Protein AF-A0A2A9MLN5-F1 (afdb_monomer_lite)

InterPro domains:
  IPR007226 SRS domain [PF04092] (49-165)
  IPR036755 SRS domain superfamily [G3DSA:2.60.40.1320] (45-169)
  IPR036755 SRS domain superfamily [SSF74877] (46-167)

Organism: Besnoitia besnoiti (NCBI:txid94643)

Foldseek 3Di:
DDDDDDDDDDDDDDDDDDDDDDDDDDDDDDDDDDDPDPPPPPDDDPAAEQEFDPPPDAGEREAEQDQVHFKDKHFYDPQLQDKPPDFQWWDQDAPDNDIDGVCVQAPPWGWDWDDDGRPIMIMIGHPAQAQAKGKTKMKRWHPPPPDDDDPDPPPTGMHMYIYIRHGHDPPPPPVPPDDPDDDPDDDDDDDDDDD

Radius of gyration: 32.19 Å; chains: 1; bounding box: 106×45×110 Å

Sequence (195 aa):
MTLANICVRAVGLLSVLSLALAVRGPHASSATAAVPADTTETGAPTENTCNADKSGEKSLLELFLEPDVASISFKCGAGLTELKPSGSQVYVEQERDKAEALANVCNGASLDVKGQDSDKTYTLTVMEKPANEKVLFYRCESPAQSDQNLKGTLEAKKCTVKITVRAEKKSDTSAAPWLALPPLGALIALPLACA

Structure (mmCIF, N/CA/C/O backbone):
data_AF-A0A2A9MLN5-F1
#
_entry.id   AF-A0A2A9MLN5-F1
#
loop_
_atom_site.group_PDB
_atom_site.id
_atom_site.type_symbol
_atom_site.label_atom_id
_atom_site.label_alt_id
_atom_site.label_comp_id
_atom_site.label_asym_id
_atom_site.label_entity_id
_atom_site.label_seq_id
_atom_site.pdbx_PDB_ins_code
_atom_site.Cartn_x
_atom_site.Cartn_y
_atom_site.Cartn_z
_atom_site.occupancy
_atom_site.B_iso_or_equiv
_atom_site.auth_seq_id
_atom_site.auth_comp_id
_atom_site.auth_asym_id
_atom_site.auth_atom_id
_atom_site.pdbx_PDB_model_num
ATOM 1 N N . MET A 1 1 ? -23.829 -24.997 50.107 1.00 39.47 1 MET A N 1
ATOM 2 C CA . MET A 1 1 ? -25.109 -24.330 50.409 1.00 39.47 1 MET A CA 1
ATOM 3 C C . MET A 1 1 ? -25.623 -23.714 49.118 1.00 39.47 1 MET A C 1
ATOM 5 O O . MET A 1 1 ? -24.874 -22.998 48.472 1.00 39.47 1 MET A O 1
ATOM 9 N N . THR A 1 2 ? -26.851 -24.103 48.773 1.00 44.31 2 THR A N 1
ATOM 10 C CA . THR A 1 2 ? -27.806 -23.507 47.817 1.00 44.31 2 THR A CA 1
ATOM 11 C C . THR A 1 2 ? -27.524 -23.547 46.305 1.00 44.31 2 THR A C 1
ATOM 13 O O . THR A 1 2 ? -26.730 -22.797 45.751 1.00 44.31 2 THR A O 1
ATOM 16 N N . LEU A 1 3 ? -28.284 -24.445 45.666 1.00 46.72 3 LEU A N 1
ATOM 17 C CA . LEU A 1 3 ? -28.645 -24.540 44.251 1.00 46.72 3 LEU A CA 1
ATOM 18 C C . LEU A 1 3 ? -29.599 -23.408 43.809 1.00 46.72 3 LEU A C 1
ATOM 20 O O . LEU A 1 3 ? -30.310 -22.851 44.641 1.00 46.72 3 LEU A O 1
ATOM 24 N N . ALA A 1 4 ? -29.715 -23.273 42.479 1.00 50.78 4 ALA A N 1
ATOM 25 C CA . ALA A 1 4 ? -30.903 -22.890 41.693 1.00 50.78 4 ALA A CA 1
ATOM 26 C C . ALA A 1 4 ? -31.028 -21.443 41.162 1.00 50.78 4 ALA A C 1
ATOM 28 O O . ALA A 1 4 ? -31.108 -20.480 41.913 1.00 50.78 4 ALA A O 1
ATOM 29 N N . ASN A 1 5 ? -31.139 -21.353 39.829 1.00 53.53 5 ASN A N 1
ATOM 30 C CA . ASN A 1 5 ? -32.040 -20.479 39.050 1.00 53.53 5 ASN A CA 1
ATOM 31 C C . ASN A 1 5 ? -31.954 -20.958 37.583 1.00 53.53 5 ASN A C 1
ATOM 33 O O . ASN A 1 5 ? -30.935 -20.761 36.935 1.00 53.53 5 ASN A O 1
ATOM 37 N N . ILE A 1 6 ? -32.789 -21.885 37.100 1.00 58.56 6 ILE A N 1
ATOM 38 C CA . ILE A 1 6 ? -34.215 -21.807 36.703 1.00 58.56 6 ILE A CA 1
ATOM 39 C C . ILE A 1 6 ? -34.492 -20.854 35.522 1.00 58.56 6 ILE A C 1
ATOM 41 O O . ILE A 1 6 ? -34.744 -19.667 35.670 1.00 58.56 6 ILE A O 1
ATOM 45 N N . CYS A 1 7 ? -34.450 -21.479 34.344 1.00 57.25 7 CYS A N 1
ATOM 46 C CA . CYS A 1 7 ? -35.356 -21.430 33.188 1.00 57.25 7 CYS A CA 1
ATOM 47 C C . CYS A 1 7 ? -36.595 -20.498 33.220 1.00 57.25 7 CYS A C 1
ATOM 49 O O . CYS A 1 7 ? -37.513 -20.719 34.006 1.00 57.25 7 CYS A O 1
ATOM 51 N N . VAL A 1 8 ? -36.701 -19.601 32.226 1.00 56.06 8 VAL A N 1
ATOM 52 C CA . VAL A 1 8 ? -37.952 -19.043 31.651 1.00 56.06 8 VAL A CA 1
ATOM 53 C C . VAL A 1 8 ? -37.667 -18.829 30.148 1.00 56.06 8 VAL A C 1
ATOM 55 O O . VAL A 1 8 ? -36.734 -18.110 29.815 1.00 56.06 8 VAL A O 1
ATOM 58 N N . ARG A 1 9 ? -38.164 -19.702 29.250 1.00 52.81 9 ARG A N 1
ATOM 59 C CA . ARG A 1 9 ? -39.361 -19.548 28.375 1.00 52.81 9 ARG A CA 1
ATOM 60 C C . ARG A 1 9 ? -39.334 -18.281 27.497 1.00 52.81 9 ARG A C 1
ATOM 62 O O . ARG A 1 9 ? -38.993 -17.225 27.988 1.00 52.81 9 ARG A O 1
ATOM 69 N N . ALA A 1 10 ? -39.802 -18.228 26.255 1.00 43.25 10 ALA A N 1
ATOM 70 C CA . ALA A 1 10 ? -40.351 -19.164 25.279 1.00 43.25 10 ALA A CA 1
ATOM 71 C C . ALA A 1 10 ? -40.815 -18.299 24.077 1.00 43.25 10 ALA A C 1
ATOM 73 O O . ALA A 1 10 ? -41.157 -17.139 24.276 1.00 43.25 10 ALA A O 1
ATOM 74 N N . VAL A 1 11 ? -40.948 -18.917 22.898 1.00 51.00 11 VAL A N 1
ATOM 75 C CA . VAL A 1 11 ? -41.957 -18.607 21.857 1.00 51.00 11 VAL A CA 1
ATOM 76 C C . VAL A 1 11 ? -41.817 -17.310 21.039 1.00 51.00 11 VAL A C 1
ATOM 78 O O . VAL A 1 11 ? -41.880 -16.199 21.547 1.00 51.00 11 VAL A O 1
ATOM 81 N N . GLY A 1 12 ? -41.819 -17.499 19.715 1.00 45.81 12 GLY A N 1
ATOM 82 C CA . GLY A 1 12 ? -42.223 -16.504 18.714 1.00 45.81 12 GLY A CA 1
ATOM 83 C C . GLY A 1 12 ? -41.198 -16.390 17.587 1.00 45.81 12 GLY A C 1
ATOM 84 O O . GLY A 1 12 ? -40.034 -16.157 17.855 1.00 45.81 12 GLY A O 1
ATOM 85 N N . LEU A 1 13 ? -41.508 -16.532 16.304 1.00 56.47 13 LEU A N 1
ATOM 86 C CA . LEU A 1 13 ? -42.755 -16.790 15.594 1.00 56.47 13 LEU A CA 1
ATOM 87 C C . LEU A 1 13 ? -42.333 -17.171 14.163 1.00 56.47 13 LEU A C 1
ATOM 89 O O . LEU A 1 13 ? -41.361 -16.629 13.637 1.00 56.47 13 LEU A O 1
ATOM 93 N N . LEU A 1 14 ? -43.046 -18.115 13.551 1.00 51.47 14 LEU A N 1
ATOM 94 C CA . LEU A 1 14 ? -42.874 -18.483 12.149 1.00 51.47 14 LEU A CA 1
ATOM 95 C C . LEU A 1 14 ? -43.052 -17.248 11.254 1.00 51.47 14 LEU A C 1
ATOM 97 O O . LEU A 1 14 ? -44.084 -16.587 11.347 1.00 51.47 14 LEU A O 1
ATOM 101 N N . SER A 1 15 ? -42.115 -16.998 10.336 1.00 58.91 15 SER A N 1
ATOM 102 C CA . SER A 1 15 ? -42.350 -16.092 9.210 1.00 58.91 15 SER A CA 1
ATOM 103 C C . SER A 1 15 ? -42.003 -16.776 7.888 1.00 58.91 15 SER A C 1
ATOM 105 O O . SER A 1 15 ? -40.853 -16.869 7.474 1.00 58.91 15 SER A O 1
ATOM 107 N N . VAL A 1 16 ? -43.063 -17.361 7.336 1.00 61.81 16 VAL A N 1
ATOM 108 C CA . VAL A 1 16 ? -43.469 -17.457 5.929 1.00 61.81 16 VAL A CA 1
ATOM 109 C C . VAL A 1 16 ? -42.393 -17.721 4.863 1.00 61.81 16 VAL A C 1
ATOM 111 O O . VAL A 1 16 ? -41.675 -16.850 4.383 1.00 61.81 16 VAL A O 1
ATOM 114 N N . LEU A 1 17 ? -42.450 -18.977 4.428 1.00 51.53 17 LEU A N 1
ATOM 115 C CA . LEU A 1 17 ? -42.091 -19.554 3.139 1.00 51.53 17 LEU A CA 1
ATOM 116 C C . LEU A 1 17 ? -42.532 -18.674 1.944 1.00 51.53 17 LEU A C 1
ATOM 118 O O . LEU A 1 17 ? -43.727 -18.520 1.705 1.00 51.53 17 LEU A O 1
ATOM 122 N N . SER A 1 18 ? -41.585 -18.199 1.133 1.00 52.66 18 SER A N 1
ATOM 123 C CA . SER A 1 18 ? -41.860 -17.737 -0.236 1.00 52.66 18 SER A CA 1
ATOM 124 C C . SER A 1 18 ? -41.100 -18.624 -1.217 1.00 52.66 18 SER A C 1
ATOM 126 O O . SER A 1 18 ? -39.916 -18.427 -1.481 1.00 52.66 18 SER A O 1
ATOM 128 N N . LEU A 1 19 ? -41.800 -19.640 -1.727 1.00 52.75 19 LEU A N 1
ATOM 129 C CA . LEU A 1 19 ? -41.403 -20.414 -2.901 1.00 52.75 19 LEU A CA 1
ATOM 130 C C . LEU A 1 19 ? -41.534 -19.517 -4.138 1.00 52.75 19 LEU A C 1
ATOM 132 O O . LEU A 1 19 ? -42.647 -19.216 -4.563 1.00 52.75 19 LEU A O 1
ATOM 136 N N . ALA A 1 20 ? -40.416 -19.152 -4.758 1.00 59.03 20 ALA A N 1
ATOM 137 C CA . ALA A 1 20 ? -40.406 -18.745 -6.157 1.00 59.03 20 ALA A CA 1
ATOM 138 C C . ALA A 1 20 ? -39.845 -19.908 -6.984 1.00 59.03 20 ALA A C 1
ATOM 140 O O . ALA A 1 20 ? -38.636 -20.127 -7.052 1.00 59.03 20 ALA A O 1
ATOM 141 N N . LEU A 1 21 ? -40.755 -20.687 -7.576 1.00 51.41 21 LEU A N 1
ATOM 142 C CA . LEU A 1 21 ? -40.449 -21.611 -8.664 1.00 51.41 21 LEU A CA 1
ATOM 143 C C . LEU A 1 21 ? -39.991 -20.786 -9.874 1.00 51.41 21 LEU A C 1
ATOM 145 O O . LEU A 1 21 ? -40.797 -20.077 -10.472 1.00 51.41 21 LEU A O 1
ATOM 149 N N . ALA A 1 22 ? -38.730 -20.933 -10.272 1.00 58.34 22 ALA A N 1
ATOM 150 C CA . ALA A 1 22 ? -38.284 -20.571 -11.610 1.00 58.34 22 ALA A CA 1
ATOM 151 C C . ALA A 1 22 ? -37.843 -21.837 -12.358 1.00 58.34 22 ALA A C 1
ATOM 153 O O . ALA A 1 22 ? -37.022 -22.630 -11.902 1.00 58.34 22 ALA A O 1
ATOM 154 N N . VAL A 1 23 ? -38.506 -22.013 -13.493 1.00 58.84 23 VAL A N 1
ATOM 155 C CA . VAL A 1 23 ? -38.506 -23.103 -14.466 1.00 58.84 23 VAL A CA 1
ATOM 156 C C . VAL A 1 23 ? -37.096 -23.560 -14.877 1.00 58.84 23 VAL A C 1
ATOM 158 O O . VAL A 1 23 ? -36.293 -22.777 -15.374 1.00 58.84 23 VAL A O 1
ATOM 161 N N . ARG A 1 24 ? -36.826 -24.868 -14.742 1.00 51.09 24 ARG A N 1
ATOM 162 C CA . ARG A 1 24 ? -35.707 -25.566 -15.401 1.00 51.09 24 ARG A CA 1
ATOM 163 C C . ARG A 1 24 ? -36.062 -25.804 -16.873 1.00 51.09 24 ARG A C 1
ATOM 165 O O . ARG A 1 24 ? -36.957 -26.595 -17.158 1.00 51.09 24 ARG A O 1
ATOM 172 N N . GLY A 1 25 ? -35.342 -25.166 -17.791 1.00 51.47 25 GLY A N 1
ATOM 173 C CA . GLY A 1 25 ? -35.287 -25.573 -19.198 1.00 51.47 25 GLY A CA 1
ATOM 174 C C . GLY A 1 25 ? -34.125 -26.554 -19.430 1.00 51.47 25 GLY A C 1
ATOM 175 O O . GLY A 1 25 ? -33.046 -26.330 -18.877 1.00 51.47 25 GLY A O 1
ATOM 176 N N . PRO A 1 26 ? -34.297 -27.636 -20.209 1.00 52.84 26 PRO A N 1
ATOM 177 C CA . PRO A 1 26 ? -33.192 -28.498 -20.610 1.00 52.84 26 PRO A CA 1
ATOM 178 C C . PRO A 1 26 ? -32.462 -27.864 -21.800 1.00 52.84 26 PRO A C 1
ATOM 180 O O . PRO A 1 26 ? -33.017 -27.772 -22.891 1.00 52.84 26 PRO A O 1
ATOM 183 N N . HIS A 1 27 ? -31.214 -27.436 -21.602 1.00 47.78 27 HIS A N 1
ATOM 184 C CA . HIS A 1 27 ? -30.310 -27.129 -22.710 1.00 47.78 27 HIS A CA 1
ATOM 185 C C . HIS A 1 27 ? -29.308 -28.273 -22.865 1.00 47.78 27 HIS A C 1
ATOM 187 O O . HIS A 1 27 ? -28.652 -28.686 -21.909 1.00 47.78 27 HIS A O 1
ATOM 193 N N . ALA A 1 28 ? -29.291 -28.829 -24.073 1.00 58.25 28 ALA A N 1
ATOM 194 C CA . ALA A 1 28 ? -28.564 -30.023 -24.461 1.00 58.25 28 ALA A CA 1
ATOM 195 C C . ALA A 1 28 ? -27.040 -29.869 -24.336 1.00 58.25 28 ALA A C 1
ATOM 197 O O . ALA A 1 28 ? -26.476 -28.805 -24.587 1.00 58.25 28 ALA A O 1
ATOM 198 N N . SER A 1 29 ? -26.400 -30.984 -23.979 1.00 55.50 29 SER A N 1
ATOM 199 C CA . SER A 1 29 ? -24.956 -31.189 -23.963 1.00 55.50 29 SER A CA 1
ATOM 200 C C . SER A 1 29 ? -24.318 -31.006 -25.338 1.00 55.50 29 SER A C 1
ATOM 202 O O . SER A 1 29 ? -24.721 -31.638 -26.311 1.00 55.50 29 SER A O 1
ATOM 204 N N . SER A 1 30 ? -23.198 -30.294 -25.354 1.00 54.91 30 SER A N 1
ATOM 205 C CA . SER A 1 30 ? -22.101 -30.544 -26.284 1.00 54.91 30 SER A CA 1
ATOM 206 C C . SER A 1 30 ? -20.819 -30.623 -25.463 1.00 54.91 30 SER A C 1
ATOM 208 O O . SER A 1 30 ? -20.370 -29.634 -24.888 1.00 54.91 30 SER A O 1
ATOM 210 N N . ALA A 1 31 ? -20.289 -31.840 -25.343 1.00 52.72 31 ALA A N 1
ATOM 211 C CA . ALA A 1 31 ? -19.006 -32.112 -24.723 1.00 52.72 31 ALA A CA 1
ATOM 212 C C . ALA A 1 31 ? -17.889 -31.651 -25.668 1.00 52.72 31 ALA A C 1
ATOM 214 O O . ALA A 1 31 ? -17.734 -32.209 -26.752 1.00 52.72 31 ALA A O 1
ATOM 215 N N . THR A 1 32 ? -17.101 -30.674 -25.229 1.00 54.97 32 THR A N 1
ATOM 216 C CA . THR A 1 32 ? -15.775 -30.391 -25.783 1.00 54.97 32 THR A CA 1
ATOM 217 C C . THR A 1 32 ? -14.786 -30.450 -24.631 1.00 54.97 32 THR A C 1
ATOM 219 O O . THR A 1 32 ? -15.009 -29.866 -23.573 1.00 54.97 32 THR A O 1
ATOM 222 N N . ALA A 1 33 ? -13.743 -31.248 -24.833 1.00 52.41 33 ALA A N 1
ATOM 223 C CA . ALA A 1 33 ? -12.724 -31.596 -23.861 1.00 52.41 33 ALA A CA 1
ATOM 224 C C . ALA A 1 33 ? -12.094 -30.363 -23.192 1.00 52.41 33 ALA A C 1
ATOM 226 O O . ALA A 1 33 ? -11.710 -29.400 -23.853 1.00 52.41 33 ALA A O 1
ATOM 227 N N . ALA A 1 34 ? -11.981 -30.435 -21.867 1.00 41.91 34 ALA A N 1
ATOM 228 C CA . ALA A 1 34 ? -11.327 -29.444 -21.036 1.00 41.91 34 ALA A CA 1
ATOM 229 C C . ALA A 1 34 ? -9.810 -29.443 -21.277 1.00 41.91 34 ALA A C 1
ATOM 231 O O . ALA A 1 34 ? -9.126 -30.436 -21.031 1.00 41.91 34 ALA A O 1
ATOM 232 N N . VAL A 1 35 ? -9.295 -28.291 -21.696 1.00 56.88 35 VAL A N 1
ATOM 233 C CA . VAL A 1 35 ? -7.937 -27.844 -21.386 1.00 56.88 35 VAL A CA 1
ATOM 234 C C . VAL A 1 35 ? -8.110 -26.810 -20.267 1.00 56.88 35 VAL A C 1
ATOM 236 O O . VAL A 1 35 ? -8.840 -25.843 -20.489 1.00 56.88 35 VAL A O 1
ATOM 239 N N . PRO A 1 36 ? -7.529 -26.980 -19.064 1.00 47.66 36 PRO A N 1
ATOM 240 C CA . PRO A 1 36 ? -7.570 -25.945 -18.039 1.00 47.66 36 PRO A CA 1
ATOM 241 C C . PRO A 1 36 ? -6.601 -24.830 -18.443 1.00 47.66 36 PRO A C 1
ATOM 243 O O . PRO A 1 36 ? -5.429 -24.831 -18.077 1.00 47.66 36 PRO A O 1
ATOM 246 N N . ALA A 1 37 ? -7.091 -23.904 -19.265 1.00 46.62 37 ALA A N 1
ATOM 247 C CA . ALA A 1 37 ? -6.491 -22.593 -19.402 1.00 46.62 37 ALA A CA 1
ATOM 248 C C . ALA A 1 37 ? -6.947 -21.763 -18.200 1.00 46.62 37 ALA A C 1
ATOM 250 O O . ALA A 1 37 ? -8.137 -21.494 -18.025 1.00 46.62 37 ALA A O 1
ATOM 251 N N . ASP A 1 38 ? -5.965 -21.440 -17.366 1.00 38.72 38 ASP A N 1
ATOM 252 C CA . ASP A 1 38 ? -5.986 -20.435 -16.314 1.00 38.72 38 ASP A CA 1
ATOM 253 C C . ASP A 1 38 ? -6.834 -19.234 -16.751 1.00 38.72 38 ASP A C 1
ATOM 255 O O . ASP A 1 38 ? -6.460 -18.437 -17.613 1.00 38.72 38 ASP A O 1
ATOM 259 N N . THR A 1 39 ? -8.056 -19.179 -16.227 1.00 39.62 39 THR A N 1
ATOM 260 C CA . THR A 1 39 ? -8.946 -18.050 -16.442 1.00 39.62 39 THR A CA 1
ATOM 261 C C . THR A 1 39 ? -8.450 -16.964 -15.511 1.00 39.62 39 THR A C 1
ATOM 263 O O . THR A 1 39 ? -8.811 -16.921 -14.339 1.00 39.62 39 THR A O 1
ATOM 266 N N . THR A 1 40 ? -7.590 -16.096 -16.041 1.00 46.06 40 THR A N 1
ATOM 267 C CA . THR A 1 40 ? -7.377 -14.764 -15.488 1.00 46.06 40 THR A CA 1
ATOM 268 C C . THR A 1 40 ? -8.728 -14.056 -15.525 1.00 46.06 40 THR A C 1
ATOM 270 O O . THR A 1 40 ? -9.145 -13.504 -16.546 1.00 46.06 40 THR A O 1
ATOM 273 N N . GLU A 1 41 ? -9.456 -14.157 -14.417 1.00 44.09 41 GLU A N 1
ATOM 274 C CA . GLU A 1 41 ? -10.702 -13.456 -14.172 1.00 44.09 41 GLU A CA 1
ATOM 275 C C . GLU A 1 41 ? -10.395 -11.954 -14.195 1.00 44.09 41 GLU A C 1
ATOM 277 O O . GLU A 1 41 ? -9.978 -11.348 -13.212 1.00 44.09 41 GLU A O 1
ATOM 282 N N . THR A 1 42 ? -10.559 -11.346 -15.369 1.00 49.12 42 THR A N 1
ATOM 283 C CA . THR A 1 42 ? -10.667 -9.895 -15.521 1.00 49.12 42 THR A CA 1
ATOM 284 C C . THR A 1 42 ? -12.056 -9.505 -15.017 1.00 49.12 42 THR A C 1
ATOM 286 O O . THR A 1 42 ? -12.967 -9.212 -15.789 1.00 49.12 42 THR A O 1
ATOM 289 N N . GLY A 1 43 ? -12.241 -9.601 -13.700 1.00 35.66 43 GLY A N 1
ATOM 290 C CA . GLY A 1 43 ? -13.372 -9.026 -12.992 1.00 35.66 43 GLY A CA 1
ATOM 291 C C . GLY A 1 43 ? -13.190 -7.513 -12.927 1.00 35.66 43 GLY A C 1
ATOM 292 O O . GLY A 1 43 ? -12.122 -7.018 -12.567 1.00 35.66 43 GLY A O 1
ATOM 293 N N . ALA A 1 44 ? -14.222 -6.763 -13.306 1.00 37.34 44 ALA A N 1
ATOM 294 C CA . ALA A 1 44 ? -1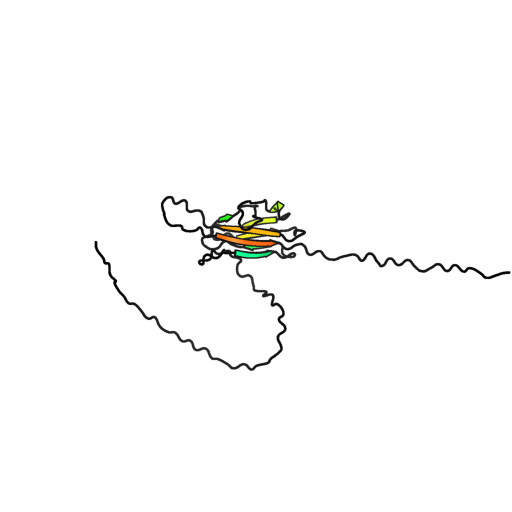4.305 -5.329 -13.041 1.00 37.34 44 ALA A CA 1
ATOM 295 C C . ALA A 1 44 ? -13.970 -5.044 -11.560 1.00 37.34 44 ALA A C 1
ATOM 297 O O . ALA A 1 44 ? -14.333 -5.861 -10.712 1.00 37.34 44 ALA A O 1
ATOM 298 N N . PRO A 1 45 ? -13.297 -3.925 -11.221 1.00 42.09 45 PRO A N 1
ATOM 299 C CA . PRO A 1 45 ? -12.761 -3.717 -9.882 1.00 42.09 45 PRO A CA 1
ATOM 300 C C . PRO A 1 45 ? -13.895 -3.651 -8.856 1.00 42.09 45 PRO A C 1
ATOM 302 O O . PRO A 1 45 ? -14.566 -2.632 -8.699 1.00 42.09 45 PRO A O 1
ATOM 305 N N . THR A 1 46 ? -14.091 -4.749 -8.131 1.00 51.16 46 THR A N 1
ATOM 306 C CA . THR A 1 46 ? -14.637 -4.717 -6.779 1.00 51.16 46 THR A CA 1
ATOM 307 C C . THR A 1 46 ? -13.789 -3.732 -5.982 1.00 51.16 46 THR A C 1
ATOM 309 O O . THR A 1 46 ? -12.567 -3.841 -5.973 1.00 51.16 46 THR A O 1
ATOM 312 N N . GLU A 1 47 ? -14.421 -2.731 -5.377 1.00 78.75 47 GLU A N 1
ATOM 313 C CA . GLU A 1 47 ? -13.764 -1.677 -4.599 1.00 78.75 47 GLU A CA 1
ATOM 314 C C . GLU A 1 47 ? -12.704 -2.267 -3.646 1.00 78.75 47 GLU A C 1
ATOM 316 O O . GLU A 1 47 ? -13.043 -3.037 -2.746 1.00 78.75 47 GLU A O 1
ATOM 321 N N . ASN A 1 48 ? -11.424 -1.922 -3.842 1.00 93.44 48 ASN A N 1
ATOM 322 C CA . ASN A 1 48 ? -10.287 -2.427 -3.059 1.00 93.44 48 ASN A CA 1
ATOM 323 C C . ASN A 1 48 ? -1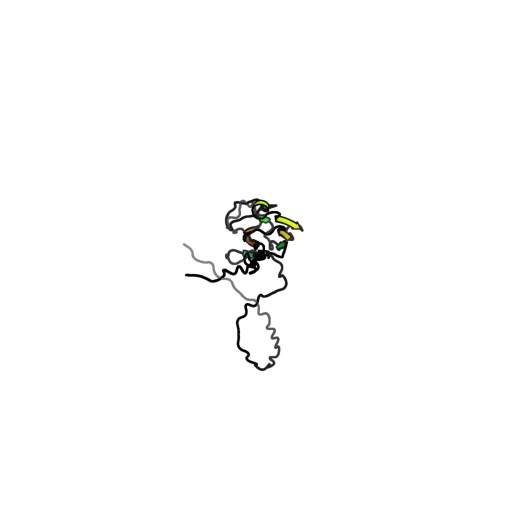0.385 -1.978 -1.588 1.00 93.44 48 ASN A C 1
ATOM 325 O O . ASN A 1 48 ? -9.788 -0.978 -1.189 1.00 93.44 48 ASN A O 1
ATOM 329 N N . THR A 1 49 ? -11.150 -2.697 -0.771 1.00 94.12 49 THR A N 1
ATOM 330 C CA . THR A 1 49 ? -11.468 -2.302 0.608 1.00 94.12 49 THR A CA 1
ATOM 331 C C . THR A 1 49 ? -10.950 -3.329 1.606 1.00 94.12 49 THR A C 1
ATOM 333 O O . THR A 1 49 ? -11.323 -4.499 1.557 1.00 94.12 49 THR A O 1
ATOM 336 N N . CYS A 1 50 ? -10.117 -2.886 2.548 1.00 93.38 50 CYS A N 1
ATOM 337 C CA . CYS A 1 50 ? -9.555 -3.723 3.606 1.00 93.38 50 CYS A CA 1
ATOM 338 C C . CYS A 1 50 ? -10.524 -3.781 4.792 1.00 93.38 50 CYS A C 1
ATOM 340 O O . CYS A 1 50 ? -10.586 -2.844 5.588 1.00 93.38 50 CYS A O 1
ATOM 342 N N . ASN A 1 51 ? -11.291 -4.862 4.924 1.00 91.50 51 ASN A N 1
ATOM 343 C CA . ASN A 1 51 ? -12.244 -5.045 6.020 1.00 91.50 51 ASN A CA 1
ATOM 344 C C . ASN A 1 51 ? -11.655 -5.925 7.124 1.00 91.50 51 ASN A C 1
ATOM 346 O O . ASN A 1 51 ? -10.912 -6.854 6.839 1.00 91.50 51 ASN A O 1
ATOM 350 N N . ALA A 1 52 ? -12.009 -5.658 8.383 1.00 86.62 52 ALA A N 1
ATOM 351 C CA . ALA A 1 52 ? -11.712 -6.588 9.466 1.00 86.62 52 ALA A CA 1
ATOM 352 C C . ALA A 1 52 ? -12.716 -7.748 9.451 1.00 86.62 52 ALA A C 1
ATOM 354 O O . ALA A 1 52 ? -13.933 -7.535 9.490 1.00 86.62 52 ALA A O 1
ATOM 355 N N . ASP A 1 53 ? -12.205 -8.969 9.442 1.00 75.75 53 ASP A N 1
ATOM 356 C CA . ASP A 1 53 ? -12.986 -10.190 9.509 1.00 75.75 53 ASP A CA 1
ATOM 357 C C . ASP A 1 53 ? -13.534 -10.388 10.917 1.00 75.75 53 ASP A C 1
ATOM 359 O O . ASP A 1 53 ? -12.931 -10.028 11.929 1.00 75.75 53 ASP A O 1
ATOM 363 N N . LYS A 1 54 ? -14.709 -11.011 10.992 1.00 62.28 54 LYS A N 1
ATOM 364 C CA . LYS A 1 54 ? -15.341 -11.365 12.269 1.00 62.28 54 LYS A CA 1
ATOM 365 C C . LYS A 1 54 ? -14.799 -12.672 12.865 1.00 62.28 54 LYS A C 1
ATOM 367 O O . LYS A 1 54 ? -15.263 -13.064 13.929 1.00 62.28 54 LYS A O 1
ATOM 372 N N . SER A 1 55 ? -13.870 -13.354 12.185 1.00 53.88 55 SER A N 1
ATOM 373 C CA . SER A 1 55 ? -13.594 -14.784 12.403 1.00 53.88 55 SER A CA 1
ATOM 374 C C . SER A 1 55 ? -12.212 -15.125 12.982 1.00 53.88 55 SER A C 1
ATOM 376 O O . SER A 1 55 ? -11.830 -16.291 12.971 1.00 53.88 55 SER A O 1
ATOM 378 N N . GLY A 1 56 ? -11.445 -14.154 13.485 1.00 52.44 56 GLY A N 1
ATOM 379 C CA . GLY A 1 56 ? -10.140 -14.427 14.115 1.00 52.44 56 GLY A CA 1
ATOM 380 C C . GLY A 1 56 ? -9.019 -14.853 13.152 1.00 52.44 56 GLY A C 1
ATOM 381 O O . GLY A 1 56 ? -7.888 -15.050 13.590 1.00 52.44 56 GLY A O 1
ATOM 382 N N . GLU A 1 57 ? -9.295 -14.954 11.849 1.00 60.03 57 GLU A N 1
ATOM 383 C CA . GLU A 1 57 ? -8.269 -15.009 10.806 1.00 60.03 57 GLU A CA 1
ATOM 384 C C . GLU A 1 57 ? -7.688 -13.614 10.544 1.00 60.03 57 GLU A C 1
ATOM 386 O O . GLU A 1 57 ? -8.344 -12.590 10.745 1.00 60.03 57 GLU A O 1
ATOM 391 N N . LYS A 1 58 ? -6.416 -13.569 10.131 1.00 69.69 58 LYS A N 1
ATOM 392 C CA . LYS A 1 58 ? -5.721 -12.316 9.822 1.00 69.69 58 LYS A CA 1
ATOM 393 C C . LYS A 1 58 ? -6.322 -11.726 8.547 1.00 69.69 58 LYS A C 1
ATOM 395 O O . LYS A 1 58 ? -6.022 -12.207 7.460 1.00 69.69 58 LYS A O 1
ATOM 400 N N . SER A 1 59 ? -7.111 -10.668 8.683 1.00 88.31 59 SER A N 1
ATOM 401 C CA . SER A 1 59 ? -7.665 -9.947 7.537 1.00 88.31 59 SER A CA 1
ATOM 402 C C . SER A 1 59 ? -6.559 -9.363 6.671 1.00 88.31 59 SER A C 1
ATOM 404 O O . SER A 1 59 ? -5.768 -8.538 7.141 1.00 88.31 59 SER A O 1
ATOM 406 N N . LEU A 1 60 ? -6.499 -9.805 5.416 1.00 91.81 60 LEU A N 1
ATOM 407 C CA . LEU A 1 60 ? -5.471 -9.436 4.451 1.00 91.81 60 LEU A CA 1
ATOM 408 C C . LEU A 1 60 ? -6.120 -9.070 3.113 1.00 91.81 60 LEU A C 1
ATOM 410 O O . LEU A 1 60 ? -6.804 -9.888 2.506 1.00 91.81 60 LEU A O 1
ATOM 414 N N . LEU A 1 61 ? -5.865 -7.853 2.638 1.00 94.00 61 LEU A N 1
ATOM 415 C CA . LEU A 1 61 ? -6.168 -7.416 1.279 1.00 94.00 61 LEU A CA 1
ATOM 416 C C . LEU A 1 61 ? -4.880 -7.476 0.451 1.00 94.00 61 LEU A C 1
ATOM 418 O O . LEU A 1 61 ? -3.961 -6.693 0.694 1.00 94.00 61 LEU A O 1
ATOM 422 N N . GLU A 1 62 ? -4.810 -8.387 -0.518 1.00 96.06 62 GLU A N 1
ATOM 423 C CA . GLU A 1 62 ? -3.684 -8.475 -1.453 1.00 96.06 62 GLU A CA 1
ATOM 424 C C . GLU A 1 62 ? -3.965 -7.687 -2.733 1.00 96.06 62 GLU A C 1
ATOM 426 O O . GLU A 1 62 ? -5.009 -7.846 -3.360 1.00 96.06 62 GLU A O 1
ATOM 431 N N . LEU A 1 63 ? -3.015 -6.841 -3.125 1.00 97.12 63 LEU A N 1
ATOM 432 C CA . LEU A 1 63 ? -3.091 -5.984 -4.300 1.00 97.12 63 LEU A CA 1
ATOM 433 C C . LEU A 1 63 ? -1.800 -6.094 -5.112 1.00 97.12 63 LEU A C 1
ATOM 435 O O . LEU A 1 63 ? -0.706 -6.195 -4.555 1.00 97.12 63 LEU A O 1
ATOM 439 N N . PHE A 1 64 ? -1.920 -6.007 -6.434 1.00 96.50 64 PHE A N 1
ATOM 440 C CA . PHE A 1 64 ? -0.788 -6.084 -7.353 1.00 96.50 64 PHE A CA 1
ATOM 441 C C . PHE A 1 64 ? -0.737 -4.822 -8.203 1.00 96.50 64 PHE A C 1
ATOM 443 O O . PHE A 1 64 ? -1.704 -4.466 -8.874 1.00 96.50 64 PHE A O 1
ATOM 450 N N . LEU A 1 65 ? 0.401 -4.133 -8.163 1.00 96.38 65 LEU A N 1
ATOM 451 C CA . LEU A 1 65 ? 0.670 -2.994 -9.021 1.00 96.38 65 LEU A CA 1
ATOM 452 C C . LEU A 1 65 ? 1.541 -3.460 -10.191 1.00 96.38 65 LEU A C 1
ATOM 454 O O . LEU A 1 65 ? 2.761 -3.593 -10.062 1.00 96.38 65 LEU A O 1
ATOM 458 N N . GLU A 1 66 ? 0.885 -3.712 -11.322 1.00 95.50 66 GLU A N 1
ATOM 459 C CA . GLU A 1 66 ? 1.510 -4.207 -12.550 1.00 95.50 66 GLU A CA 1
ATOM 460 C C . GLU A 1 66 ? 2.571 -3.241 -13.117 1.00 95.50 66 GLU A C 1
ATOM 462 O O . GLU A 1 66 ? 2.545 -2.041 -12.814 1.00 95.50 66 GLU A O 1
ATOM 467 N N . PRO A 1 67 ? 3.503 -3.724 -13.962 1.00 93.25 67 PRO A N 1
ATOM 468 C CA . PRO A 1 67 ? 4.586 -2.902 -14.511 1.00 93.25 67 PRO A CA 1
ATOM 469 C C . PRO A 1 67 ? 4.090 -1.714 -15.347 1.00 93.25 67 PRO A C 1
ATOM 471 O O . PRO A 1 67 ? 4.683 -0.643 -15.295 1.00 93.25 67 PRO A O 1
ATOM 474 N N . ASP A 1 68 ? 2.972 -1.882 -16.058 1.00 92.50 68 ASP A N 1
ATOM 475 C CA . ASP A 1 68 ? 2.415 -0.865 -16.964 1.00 92.50 68 ASP A CA 1
ATOM 476 C C . ASP A 1 68 ? 1.374 0.046 -16.281 1.00 92.50 68 ASP A C 1
ATOM 478 O O . ASP A 1 68 ? 0.802 0.934 -16.911 1.00 92.50 68 ASP A O 1
ATOM 482 N N . VAL A 1 69 ? 1.102 -0.168 -14.987 1.00 94.00 69 VAL A N 1
ATOM 483 C CA . VAL A 1 69 ? 0.089 0.569 -14.218 1.00 94.00 69 VAL A CA 1
ATOM 484 C C . VAL A 1 69 ? 0.779 1.463 -13.196 1.00 94.00 69 VAL A C 1
ATOM 486 O O . VAL A 1 69 ? 1.462 0.976 -12.301 1.00 94.00 69 VAL A O 1
ATOM 489 N N . ALA A 1 70 ? 0.598 2.778 -13.290 1.00 95.00 70 ALA A N 1
ATOM 490 C CA . ALA A 1 70 ? 1.303 3.726 -12.423 1.00 95.00 70 ALA A CA 1
ATOM 491 C C . ALA A 1 70 ? 0.759 3.781 -10.985 1.00 95.00 70 ALA A C 1
ATOM 493 O O . ALA A 1 70 ? 1.504 4.121 -10.066 1.00 95.00 70 ALA A O 1
ATOM 494 N N . SER A 1 71 ? -0.520 3.465 -10.767 1.00 96.69 71 SER A N 1
ATOM 495 C CA . SER A 1 71 ? -1.157 3.635 -9.461 1.00 96.69 71 SER A CA 1
ATOM 496 C C . SER A 1 71 ? -2.196 2.571 -9.125 1.00 96.69 71 SER A C 1
ATOM 498 O O . SER A 1 71 ? -2.784 1.936 -9.998 1.00 96.69 71 SER A O 1
ATOM 500 N N . ILE A 1 72 ? -2.425 2.395 -7.826 1.00 96.56 72 ILE A N 1
ATOM 501 C CA . ILE A 1 72 ? -3.484 1.555 -7.272 1.00 96.56 72 ILE A CA 1
ATOM 502 C C . ILE A 1 72 ? -4.111 2.257 -6.071 1.00 96.56 72 ILE A C 1
ATOM 504 O O . ILE A 1 72 ? -3.415 2.889 -5.274 1.00 96.56 72 ILE A O 1
ATOM 508 N N . SER A 1 73 ? -5.430 2.147 -5.945 1.00 96.50 73 SER A N 1
ATOM 509 C CA . SER A 1 73 ? -6.178 2.743 -4.840 1.00 96.50 73 SER A CA 1
ATOM 510 C C . SER A 1 73 ? -6.779 1.672 -3.945 1.00 96.50 73 SER A C 1
ATOM 512 O O . SER A 1 73 ? -7.163 0.608 -4.430 1.00 96.50 73 SER A O 1
ATOM 514 N N . PHE A 1 74 ? -6.882 1.970 -2.654 1.00 96.00 74 PHE A N 1
ATOM 515 C CA . PHE A 1 74 ? -7.562 1.142 -1.667 1.00 96.00 74 PHE A CA 1
ATOM 516 C C . PHE A 1 74 ? -8.200 1.993 -0.561 1.00 96.00 74 PHE A C 1
ATOM 518 O O . PHE A 1 74 ? -7.877 3.171 -0.389 1.00 96.00 74 PHE A O 1
ATOM 525 N N . LYS A 1 75 ? -9.113 1.391 0.201 1.00 95.06 75 LYS A N 1
ATOM 526 C CA . LYS A 1 75 ? -9.808 2.009 1.336 1.00 95.06 75 LYS A CA 1
ATOM 527 C C . LYS A 1 75 ? -9.698 1.134 2.575 1.00 95.06 75 LYS A C 1
ATOM 529 O O . LYS A 1 75 ? -9.581 -0.089 2.479 1.00 95.06 75 LYS A O 1
ATOM 534 N N . CYS A 1 76 ? -9.777 1.763 3.739 1.00 93.25 76 CYS A N 1
ATOM 535 C CA . CYS A 1 76 ? -10.006 1.038 4.978 1.00 93.25 76 CYS A CA 1
ATOM 536 C C . CYS A 1 76 ? -11.509 0.807 5.171 1.00 93.25 76 CYS A C 1
ATOM 538 O O . CYS A 1 76 ? -12.324 1.680 4.886 1.00 93.25 76 CYS A O 1
ATOM 540 N N . GLY A 1 77 ? -11.869 -0.396 5.610 1.00 90.81 77 GLY A N 1
ATOM 541 C CA . GLY A 1 77 ? -13.248 -0.795 5.852 1.00 90.81 77 GLY A CA 1
ATOM 542 C C . GLY A 1 77 ? -13.870 -0.105 7.064 1.00 90.81 77 GLY A C 1
ATOM 543 O O . GLY A 1 77 ? -13.199 0.559 7.858 1.00 90.81 77 GLY A O 1
ATOM 544 N N . ALA A 1 78 ? -15.178 -0.294 7.233 1.00 88.00 78 ALA A N 1
ATOM 545 C CA . ALA A 1 78 ? -15.942 0.359 8.292 1.00 88.00 78 ALA A CA 1
ATOM 546 C C . ALA A 1 78 ? -15.356 0.089 9.694 1.00 88.00 78 ALA A C 1
ATOM 548 O O . ALA A 1 78 ? -15.127 -1.058 10.084 1.00 88.00 78 ALA A O 1
ATOM 549 N N . GLY A 1 79 ? -15.144 1.158 10.467 1.00 86.00 79 GLY A N 1
ATOM 550 C CA . GLY A 1 79 ? -14.576 1.097 11.819 1.00 86.00 79 GLY A CA 1
ATOM 551 C C . GLY A 1 79 ? -13.045 1.021 11.883 1.00 86.00 79 GLY A C 1
ATOM 552 O O . GLY A 1 79 ? -12.502 1.053 12.985 1.00 86.00 79 GLY A O 1
ATOM 553 N N . LEU A 1 80 ? -12.351 0.960 10.739 1.00 89.88 80 LEU A N 1
ATOM 554 C CA . LEU A 1 80 ? -10.891 1.029 10.638 1.00 89.88 80 LEU A CA 1
ATOM 555 C C . LEU A 1 80 ? -10.474 2.409 10.115 1.00 89.88 80 LEU A C 1
ATOM 557 O O . LEU A 1 80 ? -10.176 2.584 8.938 1.00 89.88 80 LEU A O 1
ATOM 561 N N . THR A 1 81 ? -10.524 3.429 10.966 1.00 88.75 81 THR A N 1
ATOM 562 C CA . THR A 1 81 ? -10.372 4.826 10.523 1.00 88.75 81 THR A CA 1
ATOM 563 C C . THR A 1 81 ? -8.921 5.313 10.468 1.00 88.75 81 THR A C 1
ATOM 565 O O . THR A 1 81 ? -8.676 6.457 10.074 1.00 88.75 81 THR A O 1
ATOM 568 N N . GLU A 1 82 ? -7.955 4.488 10.881 1.00 90.00 82 GLU A N 1
ATOM 569 C CA . GLU A 1 82 ? -6.540 4.852 10.939 1.00 90.00 82 GLU A CA 1
ATOM 570 C C . GLU A 1 82 ? -5.687 3.956 10.031 1.00 90.00 82 GLU A C 1
ATOM 572 O O . GLU A 1 82 ? -5.740 2.731 10.123 1.00 90.00 82 GLU A O 1
ATOM 577 N N . LEU A 1 83 ? -4.882 4.577 9.160 1.00 93.62 83 LEU A N 1
ATOM 578 C CA . LEU A 1 83 ? -3.888 3.883 8.340 1.00 93.62 83 LEU A CA 1
ATOM 579 C C . LEU A 1 83 ? -2.515 3.955 9.013 1.00 93.62 83 LEU A C 1
ATOM 581 O O . LEU A 1 83 ? -2.034 5.045 9.344 1.00 93.62 83 LEU A O 1
ATOM 585 N N . LYS A 1 84 ? -1.866 2.800 9.157 1.00 94.31 84 LYS A N 1
ATOM 586 C CA . LYS A 1 84 ? -0.504 2.654 9.667 1.00 94.31 84 LYS A CA 1
ATOM 587 C C . LYS A 1 84 ? 0.430 2.015 8.624 1.00 94.31 84 LYS A C 1
ATOM 589 O O . LYS A 1 84 ? 0.052 1.020 8.011 1.00 94.31 84 LYS A O 1
ATOM 594 N N . PRO A 1 85 ? 1.652 2.539 8.446 1.00 95.25 85 PRO A N 1
ATOM 595 C CA . PRO A 1 85 ? 2.095 3.821 8.981 1.00 95.25 85 PRO A CA 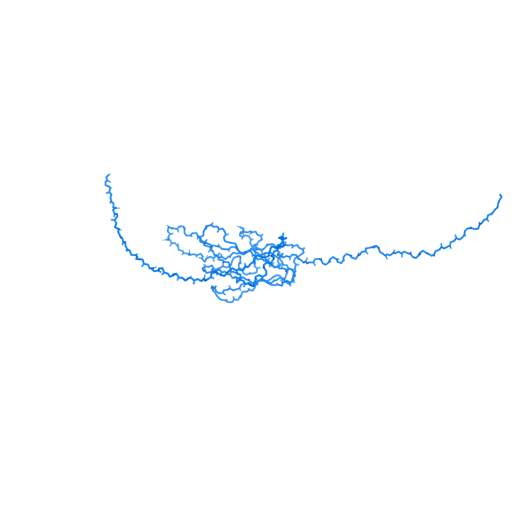1
ATOM 596 C C . PRO A 1 85 ? 1.372 4.973 8.254 1.00 95.25 85 PRO A C 1
ATOM 598 O O . PRO A 1 85 ? 0.835 4.803 7.161 1.00 95.25 85 PRO A O 1
ATOM 601 N N . SER A 1 86 ? 1.325 6.145 8.880 1.00 90.62 86 SER A N 1
ATOM 602 C CA . SER A 1 86 ? 0.706 7.340 8.298 1.00 90.62 86 SER A CA 1
ATOM 603 C C . SER A 1 86 ? 1.692 8.125 7.426 1.00 90.62 86 SER A C 1
ATOM 605 O O . SER A 1 86 ? 2.899 8.088 7.659 1.00 90.62 86 SER A O 1
ATOM 607 N N . GLY A 1 87 ? 1.181 8.925 6.488 1.00 90.19 87 GLY A N 1
ATOM 608 C CA . GLY A 1 87 ? 2.006 9.791 5.639 1.00 90.19 87 GLY A CA 1
ATOM 609 C C . GLY A 1 87 ? 2.815 9.010 4.598 1.00 90.19 87 GLY A C 1
ATOM 610 O O . GLY A 1 87 ? 2.367 7.982 4.101 1.00 90.19 87 GLY A O 1
ATOM 611 N N . SER A 1 88 ? 4.015 9.492 4.267 1.00 93.81 88 SER A N 1
ATOM 612 C CA . SER A 1 88 ? 4.878 8.924 3.214 1.00 93.81 88 SER A CA 1
ATOM 613 C C . SER A 1 88 ? 5.752 7.757 3.695 1.00 93.81 88 SER A C 1
ATOM 615 O O . SER A 1 88 ? 6.914 7.628 3.301 1.00 93.81 88 SER A O 1
ATOM 617 N N . GLN A 1 89 ? 5.219 6.928 4.587 1.00 96.81 89 GLN A N 1
ATOM 618 C CA . GLN A 1 89 ? 5.909 5.778 5.164 1.00 96.81 89 GLN A CA 1
ATOM 619 C C . GLN A 1 89 ? 5.261 4.467 4.719 1.00 96.81 89 GLN A C 1
ATOM 621 O O . GLN A 1 89 ? 4.140 4.456 4.215 1.00 96.81 89 GLN A O 1
ATOM 626 N N . VAL A 1 90 ? 5.967 3.354 4.910 1.00 97.75 90 VAL A N 1
ATOM 627 C CA . VAL A 1 90 ? 5.486 2.008 4.586 1.00 97.75 90 VAL A CA 1
ATOM 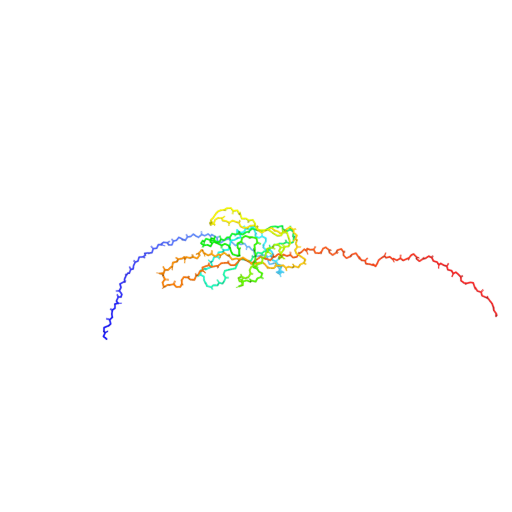628 C C . VAL A 1 90 ? 6.149 0.962 5.481 1.00 97.75 90 VAL A C 1
ATOM 630 O O . VAL A 1 90 ? 7.270 1.170 5.947 1.00 97.75 90 VAL A O 1
ATOM 633 N N . TYR A 1 91 ? 5.482 -0.164 5.732 1.00 97.69 91 TYR A N 1
ATOM 634 C CA . TYR A 1 91 ? 6.128 -1.335 6.324 1.00 97.69 91 TYR A CA 1
ATOM 635 C C . TYR A 1 91 ? 6.647 -2.256 5.214 1.00 97.69 91 TYR A C 1
ATOM 637 O O . TYR A 1 91 ? 5.964 -2.485 4.218 1.00 97.69 91 TYR A O 1
ATOM 645 N N . VAL A 1 92 ? 7.843 -2.814 5.390 1.00 96.50 92 VAL A N 1
ATOM 646 C CA . VAL A 1 92 ? 8.435 -3.805 4.463 1.00 96.50 92 VAL A CA 1
ATOM 647 C C . VAL A 1 92 ? 8.296 -5.244 4.969 1.00 96.50 92 VAL A C 1
ATOM 649 O O . VAL A 1 92 ? 8.646 -6.196 4.279 1.00 96.50 92 VAL A O 1
ATOM 652 N N . GLU A 1 93 ? 7.747 -5.408 6.172 1.00 94.19 93 GLU A N 1
ATOM 653 C CA . GLU A 1 93 ? 7.453 -6.692 6.800 1.00 94.19 93 GLU A CA 1
ATOM 654 C C . GLU A 1 93 ? 6.058 -6.637 7.433 1.00 94.19 93 GLU A C 1
ATOM 656 O O . GLU A 1 93 ? 5.706 -5.653 8.079 1.00 94.19 93 GLU A O 1
ATOM 661 N N . GLN A 1 94 ? 5.272 -7.703 7.277 1.00 89.81 94 GLN A N 1
ATOM 662 C CA . GLN A 1 94 ? 3.845 -7.723 7.623 1.00 89.81 94 GLN A CA 1
ATOM 663 C C . GLN A 1 94 ? 3.536 -7.415 9.100 1.00 89.81 94 GLN A C 1
ATOM 665 O O . GLN A 1 94 ? 2.561 -6.728 9.404 1.00 89.81 94 GLN A O 1
ATOM 670 N N . GLU A 1 95 ? 4.333 -7.949 10.026 1.00 85.19 95 GLU A N 1
ATOM 671 C CA . GLU A 1 95 ? 4.039 -7.898 11.467 1.00 85.19 95 GLU A CA 1
ATOM 672 C C . GLU A 1 95 ? 4.966 -6.969 12.254 1.00 85.19 95 GLU A C 1
ATOM 674 O O . GLU A 1 95 ? 4.827 -6.858 13.470 1.00 85.19 95 GLU A O 1
ATOM 679 N N . ARG A 1 96 ? 5.907 -6.285 11.591 1.00 86.75 96 ARG A N 1
ATOM 680 C CA . ARG A 1 96 ? 6.822 -5.364 12.272 1.00 86.75 96 ARG A CA 1
ATOM 681 C C . ARG A 1 96 ? 6.302 -3.937 12.236 1.00 86.75 96 ARG A C 1
ATOM 683 O O . ARG A 1 96 ? 5.881 -3.443 11.200 1.00 86.75 96 ARG A O 1
ATOM 690 N N . ASP A 1 97 ? 6.484 -3.234 13.347 1.00 88.19 97 ASP A N 1
ATOM 691 C CA . ASP A 1 97 ? 6.145 -1.810 13.473 1.00 88.19 97 ASP A CA 1
ATOM 692 C C . ASP A 1 97 ? 7.273 -0.874 13.010 1.00 88.19 97 ASP A C 1
ATOM 694 O O . ASP A 1 97 ? 7.243 0.334 13.254 1.00 88.19 97 ASP A O 1
ATOM 698 N N . LYS A 1 98 ? 8.290 -1.413 12.327 1.00 93.69 98 LYS A N 1
ATOM 699 C CA . LYS A 1 98 ? 9.398 -0.625 11.786 1.00 93.69 98 LYS A CA 1
ATOM 700 C C . LYS A 1 98 ? 9.012 -0.071 10.416 1.00 93.69 98 LYS A C 1
ATOM 702 O O . LYS A 1 98 ? 9.097 -0.775 9.413 1.00 93.69 98 LYS A O 1
ATOM 707 N N . ALA A 1 99 ? 8.597 1.190 10.395 1.00 96.06 99 ALA A N 1
ATOM 708 C CA . ALA A 1 99 ? 8.284 1.907 9.168 1.00 96.06 99 ALA A CA 1
ATOM 709 C C . ALA A 1 99 ? 9.550 2.418 8.463 1.00 96.06 99 ALA A C 1
ATOM 711 O O . ALA A 1 99 ? 10.514 2.843 9.105 1.00 96.06 99 ALA A O 1
ATOM 712 N N . GLU A 1 100 ? 9.511 2.430 7.136 1.00 97.19 100 GLU A N 1
ATOM 713 C CA . GLU A 1 100 ? 10.524 3.012 6.260 1.00 97.19 100 GLU A CA 1
ATOM 714 C C . GLU A 1 100 ? 9.898 4.102 5.387 1.00 97.19 100 GLU A C 1
ATOM 716 O O . GLU A 1 100 ? 8.685 4.129 5.174 1.00 97.19 100 GLU A O 1
ATOM 721 N N . ALA A 1 101 ? 10.711 5.033 4.889 1.00 97.19 101 ALA A N 1
ATOM 722 C CA . ALA A 1 101 ? 10.222 6.031 3.946 1.00 97.19 101 ALA A CA 1
ATOM 723 C C . ALA A 1 101 ? 9.841 5.347 2.627 1.00 97.19 101 ALA A C 1
ATOM 725 O O . ALA A 1 101 ? 10.652 4.624 2.049 1.00 97.19 101 ALA A O 1
ATOM 726 N N . LEU A 1 102 ? 8.633 5.610 2.125 1.00 96.81 102 LEU A N 1
ATOM 727 C CA . LEU A 1 102 ? 8.115 4.980 0.909 1.00 96.81 102 LEU A CA 1
ATOM 728 C C . LEU A 1 102 ? 9.052 5.202 -0.291 1.00 96.81 102 LEU A C 1
ATOM 730 O O . LEU A 1 102 ? 9.363 4.253 -1.007 1.00 96.81 102 LEU A O 1
ATOM 734 N N . ALA A 1 103 ? 9.578 6.421 -0.433 1.00 95.44 103 ALA A N 1
ATOM 735 C CA . ALA A 1 103 ? 10.521 6.793 -1.488 1.00 95.44 103 ALA A CA 1
ATOM 736 C C . ALA A 1 103 ? 11.862 6.031 -1.433 1.00 95.44 103 ALA A C 1
ATOM 738 O O . ALA A 1 103 ? 12.521 5.882 -2.458 1.00 95.44 103 ALA A O 1
ATOM 739 N N . ASN A 1 104 ? 12.268 5.529 -0.258 1.00 94.88 104 ASN A N 1
ATOM 740 C CA . ASN A 1 104 ? 13.488 4.723 -0.123 1.00 94.88 104 ASN A CA 1
ATOM 741 C C . ASN A 1 104 ? 13.259 3.271 -0.563 1.00 94.88 104 ASN A C 1
ATOM 743 O O . ASN A 1 104 ? 14.188 2.615 -1.029 1.00 94.88 104 ASN A O 1
ATOM 747 N N . VAL A 1 105 ? 12.035 2.759 -0.396 1.00 95.44 105 VAL A N 1
ATOM 748 C CA . VAL A 1 105 ? 11.676 1.383 -0.768 1.00 95.44 105 VAL A CA 1
ATOM 749 C C . VAL A 1 105 ? 11.331 1.290 -2.256 1.00 95.44 105 VAL A C 1
ATOM 751 O O . VAL A 1 105 ? 11.708 0.323 -2.922 1.00 95.44 105 VAL A O 1
ATOM 754 N N . CYS A 1 106 ? 10.619 2.291 -2.777 1.00 95.00 106 CYS A N 1
ATOM 755 C CA . CYS A 1 106 ? 10.251 2.441 -4.182 1.00 95.00 106 CYS A CA 1
ATOM 756 C C . CYS A 1 106 ? 10.537 3.884 -4.619 1.00 95.00 106 CYS A C 1
ATOM 758 O O . CYS A 1 106 ? 9.897 4.818 -4.136 1.00 95.00 106 CYS A O 1
ATOM 760 N N . ASN A 1 107 ? 11.495 4.070 -5.529 1.00 93.88 107 ASN A N 1
ATOM 761 C CA . ASN A 1 107 ? 11.884 5.399 -5.998 1.00 93.88 107 ASN A CA 1
ATOM 762 C C . ASN A 1 107 ? 10.695 6.117 -6.665 1.00 93.88 107 ASN A C 1
ATOM 764 O O . ASN A 1 107 ? 9.906 5.506 -7.385 1.00 93.88 107 ASN A O 1
ATOM 768 N N . GLY A 1 108 ? 10.528 7.409 -6.379 1.00 90.38 108 GLY A N 1
ATOM 769 C CA . GLY A 1 108 ? 9.425 8.212 -6.913 1.00 90.38 108 GLY A CA 1
ATOM 770 C C . GLY A 1 108 ? 8.025 7.772 -6.462 1.00 90.38 108 GLY A C 1
ATOM 771 O O . GLY A 1 108 ? 7.037 8.230 -7.038 1.00 90.38 108 GLY A O 1
ATOM 772 N N . ALA A 1 109 ? 7.916 6.888 -5.463 1.00 96.50 109 ALA A N 1
ATOM 773 C CA . ALA A 1 109 ? 6.630 6.450 -4.943 1.00 96.50 109 ALA A CA 1
ATOM 774 C C . ALA A 1 109 ? 6.017 7.472 -3.975 1.00 96.50 109 ALA A C 1
ATOM 776 O O . ALA A 1 109 ? 6.707 8.088 -3.159 1.00 96.50 109 ALA A O 1
ATOM 777 N N . SER A 1 110 ? 4.695 7.621 -4.042 1.00 96.75 110 SER A N 1
ATOM 778 C CA . SER A 1 110 ? 3.919 8.522 -3.190 1.00 96.75 110 SER A CA 1
ATOM 779 C C . SER A 1 110 ? 2.567 7.912 -2.831 1.00 96.75 110 SER A C 1
ATOM 781 O O . SER A 1 110 ? 2.002 7.142 -3.609 1.00 96.75 110 SER A O 1
ATOM 783 N N . LEU A 1 111 ? 2.047 8.279 -1.661 1.00 97.31 111 LEU A N 1
ATOM 784 C CA . LEU A 1 111 ? 0.721 7.897 -1.191 1.00 97.31 111 LEU A CA 1
ATOM 785 C C . LEU A 1 111 ? -0.136 9.157 -1.039 1.00 97.31 111 LEU A C 1
ATOM 787 O O . LEU A 1 111 ? 0.123 9.985 -0.168 1.00 97.31 111 LEU A O 1
ATOM 791 N N . ASP A 1 112 ? -1.152 9.290 -1.888 1.00 96.12 112 ASP A N 1
ATOM 792 C CA . ASP A 1 112 ? -2.132 10.376 -1.822 1.00 96.12 112 ASP A CA 1
ATOM 793 C C . ASP A 1 112 ? -3.365 9.939 -1.026 1.00 96.12 112 ASP A C 1
ATOM 795 O O . ASP A 1 112 ? -3.787 8.780 -1.103 1.00 96.12 112 ASP A O 1
ATOM 799 N N . VAL A 1 113 ? -3.952 10.867 -0.270 1.00 95.38 113 VAL A N 1
ATOM 800 C CA . VAL A 1 113 ? -5.144 10.610 0.546 1.00 95.38 113 VAL A CA 1
ATOM 801 C C . VAL A 1 113 ? -6.241 11.579 0.142 1.00 95.38 113 VAL A C 1
ATOM 803 O O . VAL A 1 113 ? -6.094 12.791 0.286 1.00 95.38 113 VAL A O 1
ATOM 806 N N . LYS A 1 114 ? -7.370 11.037 -0.316 1.00 94.62 114 LYS A N 1
ATOM 807 C CA . LYS A 1 114 ? -8.574 11.810 -0.646 1.00 94.62 114 LYS A CA 1
ATOM 808 C C . LYS A 1 114 ? -9.727 11.426 0.265 1.00 94.62 114 LYS A C 1
ATOM 810 O O . LYS A 1 114 ? -9.837 10.272 0.664 1.00 94.62 114 LYS A O 1
ATOM 815 N N . GLY A 1 115 ? -10.615 12.378 0.536 1.00 90.56 115 GLY A N 1
ATOM 816 C CA . GLY A 1 115 ? -11.762 12.183 1.423 1.00 90.56 115 GLY A CA 1
ATOM 817 C C . GLY A 1 115 ? -11.440 12.454 2.894 1.00 90.56 115 GLY A C 1
ATOM 818 O O . GLY A 1 115 ? -10.337 12.876 3.244 1.00 90.56 115 GLY A O 1
ATOM 819 N N . GLN A 1 116 ? -12.430 12.229 3.755 1.00 83.31 116 GLN A N 1
ATOM 820 C CA . GLN A 1 116 ? -12.351 12.496 5.189 1.00 83.31 116 GLN A CA 1
ATOM 821 C C . GLN A 1 116 ? -12.847 11.283 5.983 1.00 83.31 116 GLN A C 1
ATOM 823 O O . GLN A 1 116 ? -13.636 10.484 5.484 1.00 83.31 116 GLN A O 1
ATOM 828 N N . ASP A 1 117 ? -12.347 11.135 7.209 1.00 80.94 117 ASP A N 1
ATOM 829 C CA . ASP A 1 117 ? -12.772 10.110 8.167 1.00 80.94 117 ASP A CA 1
ATOM 830 C C . ASP A 1 117 ? -12.841 8.689 7.579 1.00 80.94 117 ASP A C 1
ATOM 832 O O . ASP A 1 117 ? -11.810 8.153 7.169 1.00 80.94 117 ASP A O 1
ATOM 836 N N . SER A 1 118 ? -14.029 8.078 7.561 1.00 76.25 118 SER A N 1
ATOM 837 C CA . SER A 1 118 ? -14.245 6.691 7.117 1.00 76.25 118 SER A CA 1
ATOM 838 C C . SER A 1 118 ? -14.340 6.539 5.594 1.00 76.25 118 SER A C 1
ATOM 840 O O . SER A 1 118 ? -14.350 5.417 5.099 1.00 76.25 118 SER A O 1
ATOM 842 N N . ASP A 1 119 ? -14.365 7.646 4.847 1.00 85.56 119 ASP A N 1
ATOM 843 C CA . ASP A 1 119 ? -14.451 7.655 3.381 1.00 85.56 119 ASP A CA 1
ATOM 844 C C . ASP A 1 119 ? -13.087 7.891 2.710 1.00 85.56 119 ASP A C 1
ATOM 846 O O . ASP A 1 119 ? -13.001 8.111 1.497 1.00 85.56 119 ASP A O 1
ATOM 850 N N . LYS A 1 120 ? -11.995 7.844 3.488 1.00 93.19 120 LYS A N 1
ATOM 851 C CA . LYS A 1 120 ? -10.635 8.038 2.977 1.00 93.19 120 LYS A CA 1
ATOM 852 C C . LYS A 1 120 ? -10.271 6.976 1.945 1.00 93.19 120 LYS A C 1
ATOM 854 O O . LYS A 1 120 ? -10.331 5.777 2.209 1.00 93.19 120 LYS A O 1
ATOM 859 N N . THR A 1 121 ? -9.827 7.449 0.787 1.00 95.19 121 THR A N 1
ATOM 860 C CA . THR A 1 121 ? -9.249 6.638 -0.283 1.00 95.19 121 THR A CA 1
ATOM 861 C C . THR A 1 121 ? -7.762 6.930 -0.381 1.00 95.19 121 THR A C 1
ATOM 863 O O . THR A 1 121 ? -7.354 8.082 -0.544 1.00 95.19 121 THR A O 1
ATOM 866 N N . TYR A 1 122 ? -6.964 5.874 -0.298 1.00 96.25 122 TYR A N 1
ATOM 867 C CA . TYR A 1 122 ? -5.512 5.912 -0.369 1.00 96.25 122 TYR A CA 1
ATOM 868 C C . TYR A 1 122 ? -5.081 5.490 -1.764 1.00 96.25 122 TYR A C 1
ATOM 870 O O . TYR A 1 122 ? -5.471 4.423 -2.227 1.00 96.25 122 TYR A O 1
ATOM 878 N N . THR A 1 123 ? -4.297 6.318 -2.446 1.00 97.12 123 THR A N 1
ATOM 879 C CA . THR A 1 123 ? -3.794 6.017 -3.791 1.00 97.12 123 THR A CA 1
ATOM 880 C C . THR A 1 123 ? -2.280 5.967 -3.770 1.00 97.12 123 THR A C 1
ATOM 882 O O . THR A 1 123 ? -1.619 6.998 -3.641 1.00 97.12 123 THR A O 1
ATOM 885 N N . LEU A 1 124 ? -1.732 4.761 -3.903 1.00 97.62 124 LEU A N 1
ATOM 886 C CA . LEU A 1 124 ? -0.304 4.551 -4.081 1.00 97.62 124 LEU A CA 1
ATOM 887 C C . LEU A 1 124 ? 0.035 4.778 -5.551 1.00 97.62 124 LEU A C 1
ATOM 889 O O . LEU A 1 124 ? -0.542 4.138 -6.427 1.00 97.62 124 LEU A O 1
ATOM 893 N N . THR A 1 125 ? 0.992 5.656 -5.814 1.00 97.25 125 THR A N 1
ATOM 894 C CA . THR A 1 125 ? 1.527 5.909 -7.153 1.00 97.25 125 THR A CA 1
ATOM 895 C C . THR A 1 125 ? 3.014 5.596 -7.164 1.00 97.25 125 THR A C 1
ATOM 897 O O . THR A 1 125 ? 3.733 6.035 -6.271 1.00 97.25 125 THR A O 1
ATOM 900 N N . VAL A 1 126 ? 3.473 4.850 -8.167 1.00 96.31 126 VAL A N 1
ATOM 901 C CA . VAL A 1 126 ? 4.875 4.472 -8.372 1.00 96.31 126 VAL A CA 1
ATOM 902 C C . VAL A 1 126 ? 5.230 4.764 -9.826 1.00 96.31 126 VAL A C 1
ATOM 904 O O . VAL A 1 126 ? 4.893 3.986 -10.719 1.00 96.31 126 VAL A O 1
ATOM 907 N N . MET A 1 127 ? 5.877 5.908 -10.057 1.00 91.94 127 MET A N 1
ATOM 908 C CA . MET A 1 127 ? 6.238 6.355 -11.409 1.00 91.94 127 MET A CA 1
ATOM 909 C C . MET A 1 127 ? 7.432 5.586 -11.976 1.00 91.94 127 MET A C 1
ATOM 911 O O . MET A 1 127 ? 7.451 5.265 -13.160 1.00 91.94 127 MET A O 1
ATOM 915 N N . GLU A 1 128 ? 8.410 5.271 -11.127 1.00 92.81 128 GLU A N 1
ATOM 916 C CA . GLU A 1 128 ? 9.597 4.503 -11.494 1.00 92.81 128 GLU A CA 1
ATOM 917 C C . GLU A 1 128 ? 9.469 3.093 -10.918 1.00 92.81 128 GLU A C 1
ATOM 919 O O . GLU A 1 128 ? 9.476 2.891 -9.700 1.00 92.81 128 GLU A O 1
ATOM 924 N N . LYS A 1 129 ? 9.286 2.103 -11.794 1.00 93.12 129 LYS A N 1
ATOM 925 C CA . LYS A 1 129 ? 9.130 0.717 -11.357 1.00 93.12 129 LYS A CA 1
ATOM 926 C C . LYS A 1 129 ? 10.447 0.195 -10.793 1.00 93.12 129 LYS A C 1
ATOM 928 O O . LYS A 1 129 ? 11.505 0.461 -11.357 1.00 93.12 129 LYS A O 1
ATOM 933 N N . PRO A 1 130 ? 10.409 -0.556 -9.683 1.00 94.25 130 PRO A N 1
ATOM 934 C CA . PRO A 1 130 ? 11.627 -1.079 -9.099 1.00 94.25 130 PRO A CA 1
ATOM 935 C C . PRO A 1 130 ? 12.249 -2.132 -10.028 1.00 94.25 130 PRO A C 1
ATOM 937 O O . PRO A 1 130 ? 11.548 -2.886 -10.699 1.00 94.25 130 PRO A O 1
ATOM 940 N N . ALA A 1 131 ? 13.577 -2.243 -10.012 1.00 93.69 131 ALA A N 1
ATOM 941 C CA . ALA A 1 131 ? 14.296 -3.253 -10.799 1.00 93.69 131 ALA A CA 1
ATOM 942 C C . ALA A 1 131 ? 13.982 -4.703 -10.372 1.00 93.69 131 ALA A C 1
ATOM 944 O O . ALA A 1 131 ? 14.202 -5.645 -11.131 1.00 93.69 131 ALA A O 1
ATOM 945 N N . ASN A 1 132 ? 13.506 -4.884 -9.137 1.00 94.50 132 ASN A N 1
ATOM 946 C CA . ASN A 1 132 ? 13.070 -6.158 -8.570 1.00 94.50 132 ASN A CA 1
ATOM 947 C C . ASN A 1 132 ? 11.730 -5.952 -7.867 1.00 94.50 132 ASN A C 1
ATOM 949 O O . ASN A 1 132 ? 11.482 -4.863 -7.351 1.00 94.50 132 ASN A O 1
ATOM 953 N N . GLU A 1 133 ? 10.912 -6.999 -7.794 1.00 96.00 133 GLU A N 1
ATOM 954 C CA . GLU A 1 133 ? 9.624 -6.951 -7.102 1.00 96.00 133 GLU A CA 1
ATOM 955 C C . GLU A 1 133 ? 9.781 -6.470 -5.649 1.00 96.00 133 GLU A C 1
ATOM 957 O O . GLU A 1 133 ? 10.729 -6.840 -4.945 1.00 96.00 133 GLU A O 1
ATOM 962 N N . LYS A 1 134 ? 8.852 -5.617 -5.209 1.00 97.19 134 LYS A N 1
ATOM 963 C CA . LYS A 1 134 ? 8.791 -5.092 -3.841 1.00 97.19 134 LYS A CA 1
ATOM 964 C C . LYS A 1 134 ? 7.435 -5.393 -3.230 1.00 97.19 134 LYS A C 1
ATOM 966 O O . LYS A 1 134 ? 6.410 -5.208 -3.876 1.00 97.19 134 LYS A O 1
ATOM 971 N N . VAL A 1 135 ? 7.436 -5.798 -1.965 1.00 97.75 135 VAL A N 1
ATOM 972 C CA . VAL A 1 135 ? 6.213 -6.004 -1.188 1.00 97.75 135 VAL A CA 1
ATOM 973 C C . VAL A 1 135 ? 6.130 -4.923 -0.122 1.00 97.75 135 VAL A C 1
ATOM 975 O O . VAL A 1 135 ? 7.078 -4.699 0.629 1.00 97.75 135 VAL A O 1
ATOM 978 N N . LEU A 1 136 ? 4.994 -4.243 -0.096 1.00 97.69 136 LEU A N 1
ATOM 979 C CA . LEU A 1 136 ? 4.686 -3.126 0.779 1.00 97.69 136 LEU A CA 1
ATOM 980 C C . LEU A 1 136 ? 3.503 -3.501 1.664 1.00 97.69 136 LEU A C 1
ATOM 982 O O . LEU A 1 136 ? 2.547 -4.118 1.192 1.00 97.69 136 LEU A O 1
ATOM 986 N N . PHE A 1 137 ? 3.540 -3.094 2.927 1.00 97.94 137 PHE A N 1
ATOM 987 C CA . PHE A 1 137 ? 2.469 -3.352 3.876 1.00 97.94 137 PHE A CA 1
ATOM 988 C C . PHE A 1 137 ? 1.952 -2.057 4.499 1.00 97.94 137 PHE A C 1
ATOM 990 O O . PHE A 1 137 ? 2.719 -1.192 4.932 1.00 97.94 137 PHE A O 1
ATOM 997 N N . TYR A 1 138 ? 0.629 -1.984 4.597 1.00 96.94 138 TYR A N 1
ATOM 998 C CA . TYR A 1 138 ? -0.108 -1.018 5.399 1.00 96.94 138 TYR A CA 1
ATOM 999 C C . TYR A 1 138 ? -1.094 -1.757 6.303 1.00 96.94 138 TYR A C 1
ATOM 1001 O O . TYR A 1 138 ? -1.438 -2.915 6.060 1.00 96.94 138 TYR A O 1
ATOM 1009 N N . ARG A 1 139 ? -1.574 -1.098 7.353 1.00 94.75 139 ARG A N 1
ATOM 1010 C CA . ARG A 1 139 ? -2.589 -1.631 8.260 1.00 94.75 139 ARG A CA 1
ATOM 1011 C C . ARG A 1 139 ? -3.695 -0.610 8.450 1.00 94.75 139 ARG A C 1
ATOM 1013 O O . ARG A 1 139 ? -3.428 0.542 8.768 1.00 94.75 139 ARG A O 1
ATOM 1020 N N . CYS A 1 140 ? -4.923 -1.049 8.245 1.00 93.25 140 CYS A N 1
ATOM 1021 C CA . CYS A 1 140 ? -6.127 -0.343 8.635 1.00 93.25 140 CYS A CA 1
ATOM 1022 C C . CYS A 1 140 ? -6.487 -0.801 10.048 1.00 93.25 140 CYS A C 1
ATOM 1024 O O . CYS A 1 140 ? -6.733 -1.988 10.272 1.00 93.25 140 CYS A O 1
ATOM 1026 N N . GLU A 1 141 ? -6.490 0.119 11.001 1.00 90.19 141 GLU A N 1
ATOM 1027 C CA . GLU A 1 141 ? -6.707 -0.157 12.419 1.00 90.19 141 GLU A CA 1
ATOM 1028 C C . GLU A 1 141 ? -7.886 0.680 12.933 1.00 90.19 141 GLU A C 1
ATOM 1030 O O . GLU A 1 141 ? -8.142 1.798 12.469 1.00 90.19 141 GLU A O 1
ATOM 1035 N N . SER A 1 142 ? -8.644 0.126 13.880 1.00 86.94 142 SER A N 1
ATOM 1036 C CA . SER A 1 142 ? -9.597 0.924 14.651 1.00 86.94 142 SER A CA 1
ATOM 1037 C C . SER A 1 142 ? -8.836 1.892 15.562 1.00 86.94 142 SER A C 1
ATOM 1039 O O . SER A 1 142 ? -7.823 1.482 16.135 1.00 86.94 142 SER A O 1
ATOM 1041 N N . PRO A 1 143 ? -9.324 3.127 15.764 1.00 79.75 143 PRO A N 1
ATOM 1042 C CA . PRO A 1 143 ? -8.676 4.067 16.667 1.00 79.75 143 PRO A CA 1
ATOM 1043 C C . PRO A 1 143 ? -8.596 3.446 18.063 1.00 79.75 143 PRO A C 1
ATOM 1045 O O . PRO A 1 143 ? -9.551 2.814 18.524 1.00 79.75 143 PRO A O 1
ATOM 1048 N N . ALA A 1 144 ? -7.453 3.601 18.731 1.00 67.44 144 ALA A N 1
ATOM 1049 C CA . ALA A 1 144 ? -7.283 3.090 20.084 1.00 67.44 144 ALA A CA 1
ATOM 1050 C C . ALA A 1 144 ? -8.320 3.753 21.004 1.00 67.44 144 ALA A C 1
ATOM 1052 O O . ALA A 1 144 ? -8.242 4.954 21.270 1.00 67.44 144 ALA A O 1
ATOM 1053 N N . GLN A 1 145 ? -9.301 2.986 21.491 1.00 57.72 145 GLN A N 1
ATOM 1054 C CA . GLN A 1 145 ? -10.192 3.485 22.532 1.00 57.72 145 GLN A CA 1
ATOM 1055 C C . GLN A 1 145 ? -9.351 3.739 23.783 1.00 57.72 145 GLN A C 1
ATOM 1057 O O . GLN A 1 145 ? -8.849 2.809 24.411 1.00 57.72 145 GLN A O 1
ATOM 1062 N N . SER A 1 146 ? -9.171 5.013 24.131 1.00 48.84 146 SER A N 1
ATOM 1063 C CA . SER A 1 146 ? -8.562 5.434 25.394 1.00 48.84 146 SER A CA 1
ATOM 1064 C C . SER A 1 146 ? -9.554 5.240 26.541 1.00 48.84 146 SER A C 1
ATOM 1066 O O . SER A 1 146 ? -9.888 6.186 27.240 1.00 48.84 146 SER A O 1
ATOM 1068 N N . ASP A 1 147 ? -10.046 4.019 26.734 1.00 47.03 147 ASP A N 1
ATOM 1069 C CA . ASP A 1 147 ? -10.977 3.701 27.809 1.00 47.03 147 ASP A CA 1
ATOM 1070 C C . ASP A 1 147 ? -10.255 2.874 28.870 1.00 47.03 147 ASP A C 1
ATOM 1072 O O . ASP A 1 147 ? -10.244 1.641 28.893 1.00 47.03 147 ASP A O 1
ATOM 1076 N N . GLN A 1 148 ? -9.662 3.613 29.811 1.00 50.47 148 GLN A N 1
ATOM 1077 C CA . GLN A 1 148 ? -9.631 3.168 31.195 1.00 50.47 148 GLN A CA 1
ATOM 1078 C C . GLN A 1 148 ? -11.051 2.684 31.532 1.00 50.47 148 GLN A C 1
ATOM 1080 O O . GLN A 1 148 ? -11.994 3.459 31.402 1.00 50.47 148 GLN A O 1
ATOM 1085 N N . ASN A 1 149 ? -11.189 1.441 32.004 1.00 47.09 149 ASN A N 1
ATOM 1086 C CA . ASN A 1 149 ? -12.374 0.920 32.706 1.00 47.09 149 ASN A CA 1
ATOM 1087 C C . ASN A 1 149 ? -13.374 0.009 31.954 1.00 47.09 149 ASN A C 1
ATOM 1089 O O . ASN A 1 149 ? -14.508 -0.136 32.407 1.00 47.09 149 ASN A O 1
ATOM 1093 N N . LEU A 1 150 ? -12.966 -0.722 30.908 1.00 50.06 150 LEU A N 1
ATOM 1094 C CA . LEU A 1 150 ? -13.689 -1.937 30.496 1.00 50.06 150 LEU A CA 1
ATOM 1095 C C . LEU A 1 150 ? -12.763 -3.153 30.502 1.00 50.06 150 LEU A C 1
ATOM 1097 O O . LEU A 1 150 ? -11.930 -3.369 29.629 1.00 50.06 150 LEU A O 1
ATOM 1101 N N . LYS A 1 151 ? -12.927 -3.962 31.549 1.00 45.62 151 LYS A N 1
ATOM 1102 C CA . LYS A 1 151 ? -12.269 -5.250 31.771 1.00 45.62 151 LYS A CA 1
ATOM 1103 C C . LYS A 1 151 ? -12.894 -6.297 30.837 1.00 45.62 151 LYS A C 1
ATOM 1105 O O . LYS A 1 151 ? -13.604 -7.195 31.271 1.00 45.62 151 LYS A O 1
ATOM 1110 N N . GLY A 1 152 ? -12.684 -6.125 29.540 1.00 48.53 152 GLY A N 1
ATOM 1111 C CA . GLY A 1 152 ? -13.079 -7.053 28.492 1.00 48.53 152 GLY A CA 1
ATOM 1112 C C . GLY A 1 152 ? -12.139 -6.844 27.319 1.00 48.53 152 GLY A C 1
ATOM 1113 O O . GLY A 1 152 ? -12.102 -5.754 26.761 1.00 48.53 152 GLY A O 1
ATOM 1114 N N . THR A 1 153 ? -11.341 -7.860 26.995 1.00 44.44 153 THR A N 1
ATOM 1115 C CA . THR A 1 153 ? -10.392 -7.862 25.878 1.00 44.44 153 THR A CA 1
ATOM 1116 C C . THR A 1 153 ? -11.154 -7.731 24.556 1.00 44.44 153 THR A C 1
ATOM 1118 O O . THR A 1 153 ? -11.443 -8.723 23.895 1.00 44.44 153 THR A O 1
ATOM 1121 N N . LEU A 1 154 ? -11.544 -6.513 24.182 1.00 55.94 154 LEU A N 1
ATOM 1122 C CA . LEU A 1 154 ? -11.918 -6.195 22.812 1.00 55.94 154 LEU A CA 1
ATOM 1123 C C . LEU A 1 154 ? -10.609 -6.120 22.034 1.00 55.94 154 LEU A C 1
ATOM 1125 O O . LEU A 1 154 ? -9.907 -5.113 22.077 1.00 55.94 154 LEU A O 1
ATOM 1129 N N . GLU A 1 155 ? -10.238 -7.226 21.393 1.00 63.28 155 GLU A N 1
ATOM 1130 C CA . GLU A 1 155 ? -9.097 -7.230 20.488 1.00 63.28 155 GLU A CA 1
ATOM 1131 C C . GLU A 1 155 ? -9.312 -6.159 19.413 1.00 63.28 155 GLU A C 1
ATOM 1133 O O . GLU A 1 155 ? -10.359 -6.114 18.757 1.00 63.28 155 GLU A O 1
ATOM 1138 N N . ALA A 1 156 ? -8.338 -5.258 19.273 1.00 69.06 156 ALA A N 1
ATOM 1139 C CA . ALA A 1 156 ? -8.390 -4.204 18.274 1.00 69.06 156 ALA A CA 1
ATOM 1140 C C . ALA A 1 156 ? -8.507 -4.840 16.884 1.00 69.06 156 ALA A C 1
ATOM 114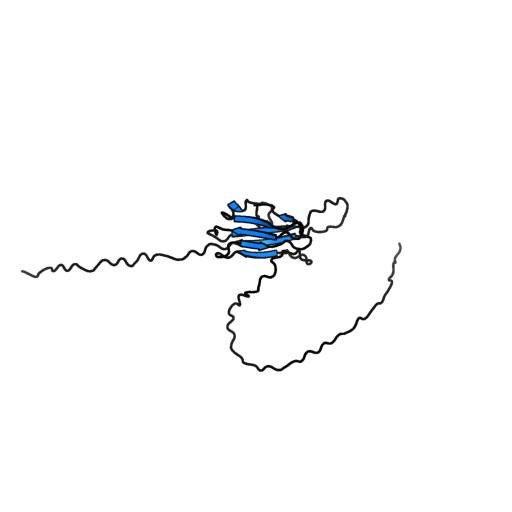2 O O . ALA A 1 156 ? -7.678 -5.662 16.483 1.00 69.06 156 ALA A O 1
ATOM 1143 N N . LYS A 1 157 ? -9.556 -4.465 16.148 1.00 83.44 157 LYS A N 1
ATOM 1144 C CA . LYS A 1 157 ? -9.768 -4.949 14.786 1.00 83.44 157 LYS A CA 1
ATOM 1145 C C . LYS A 1 157 ? -8.707 -4.333 13.884 1.00 83.44 157 LYS A C 1
ATOM 1147 O O . LYS A 1 157 ? -8.518 -3.116 13.891 1.00 83.44 157 LYS A O 1
ATOM 1152 N N . LYS A 1 158 ? -8.039 -5.171 13.095 1.00 88.81 158 LYS A N 1
ATOM 1153 C CA . LYS A 1 158 ? -7.032 -4.742 12.124 1.00 88.81 158 LYS A CA 1
ATOM 1154 C C . LYS A 1 158 ? -7.188 -5.496 10.811 1.00 88.81 158 LYS A C 1
ATOM 1156 O O . LYS A 1 158 ? -7.544 -6.670 10.816 1.00 88.81 158 LYS A O 1
ATOM 1161 N N . CYS A 1 159 ? -6.890 -4.817 9.712 1.00 92.56 159 CYS A N 1
ATOM 1162 C CA . CYS A 1 159 ? -6.782 -5.399 8.382 1.00 92.56 159 CYS A CA 1
ATOM 1163 C C . CYS A 1 159 ? -5.456 -4.970 7.757 1.00 92.56 159 CYS A C 1
ATOM 1165 O O . CYS A 1 159 ? -5.102 -3.793 7.800 1.00 92.56 159 CYS A O 1
ATOM 1167 N N . THR A 1 160 ? -4.700 -5.912 7.206 1.00 94.69 160 THR A N 1
ATOM 1168 C CA . THR A 1 160 ? -3.431 -5.635 6.534 1.00 94.69 160 THR A CA 1
ATOM 1169 C C . THR A 1 160 ? -3.664 -5.490 5.037 1.00 94.69 160 THR A C 1
ATOM 1171 O O . THR A 1 160 ? -4.265 -6.354 4.414 1.00 94.69 160 THR A O 1
ATOM 1174 N N . VAL A 1 161 ? -3.140 -4.427 4.438 1.00 96.31 161 VAL A N 1
ATOM 1175 C CA . VAL A 1 161 ? -3.054 -4.274 2.985 1.00 96.31 161 VAL A CA 1
ATOM 1176 C C . VAL A 1 161 ? -1.646 -4.668 2.564 1.00 96.31 161 VAL A C 1
ATOM 1178 O O . VAL A 1 161 ? -0.678 -4.054 3.011 1.00 96.31 161 VAL A O 1
ATOM 1181 N N . LYS A 1 162 ? -1.527 -5.684 1.714 1.00 97.50 162 LYS A N 1
ATOM 1182 C CA . LYS A 1 162 ? -0.271 -6.120 1.101 1.00 97.50 162 LYS A CA 1
ATOM 1183 C C . LYS A 1 162 ? -0.287 -5.710 -0.363 1.00 97.50 162 LYS A C 1
ATOM 1185 O O . LYS A 1 162 ? -1.121 -6.182 -1.127 1.00 97.50 162 LYS A O 1
ATOM 1190 N N . ILE A 1 163 ? 0.639 -4.843 -0.749 1.00 97.81 163 ILE A N 1
ATOM 1191 C CA . ILE A 1 163 ? 0.769 -4.355 -2.119 1.00 97.81 163 ILE A CA 1
ATOM 1192 C C . ILE A 1 163 ? 2.075 -4.881 -2.700 1.00 97.81 163 ILE A C 1
ATOM 1194 O O . ILE A 1 163 ? 3.157 -4.544 -2.222 1.00 97.81 163 ILE A O 1
ATOM 1198 N N . THR A 1 164 ? 1.974 -5.680 -3.753 1.00 98.06 164 THR A N 1
ATOM 1199 C CA . THR A 1 164 ? 3.122 -6.163 -4.515 1.00 98.06 164 THR A CA 1
ATOM 1200 C C . THR A 1 164 ? 3.343 -5.251 -5.716 1.00 98.06 164 THR A C 1
ATOM 1202 O O . THR A 1 164 ? 2.535 -5.218 -6.643 1.00 98.06 164 THR A O 1
ATOM 1205 N N . VAL A 1 165 ? 4.440 -4.497 -5.708 1.00 97.44 165 VAL A N 1
ATOM 1206 C CA . VAL A 1 165 ? 4.887 -3.680 -6.839 1.00 97.44 165 VAL A CA 1
ATOM 1207 C C . VAL A 1 165 ? 5.772 -4.542 -7.728 1.00 97.44 165 VAL A C 1
ATOM 1209 O O . VAL A 1 165 ? 6.901 -4.876 -7.355 1.00 97.44 165 VAL A O 1
ATOM 1212 N N . ARG A 1 166 ? 5.257 -4.907 -8.904 1.00 96.81 166 ARG A N 1
ATOM 1213 C CA . ARG A 1 166 ? 5.991 -5.745 -9.856 1.00 96.81 166 ARG A CA 1
ATOM 1214 C C . ARG A 1 166 ? 7.154 -4.979 -10.478 1.00 96.81 166 ARG A C 1
ATOM 1216 O O . ARG A 1 166 ? 7.093 -3.760 -10.653 1.00 96.81 166 ARG A O 1
ATOM 1223 N N . ALA A 1 167 ? 8.212 -5.721 -10.793 1.00 94.56 167 ALA A N 1
ATOM 1224 C CA . ALA A 1 167 ? 9.405 -5.166 -11.412 1.00 94.56 167 ALA A CA 1
ATOM 1225 C C . ALA A 1 167 ? 9.116 -4.615 -12.815 1.00 94.56 167 ALA A C 1
ATOM 1227 O O . ALA A 1 167 ? 8.170 -5.042 -13.481 1.00 94.56 167 ALA A O 1
ATOM 1228 N N . GLU A 1 168 ? 9.962 -3.701 -13.285 1.00 89.44 168 GLU A N 1
ATOM 1229 C CA . GLU A 1 168 ? 9.937 -3.280 -14.686 1.00 89.44 168 GLU A CA 1
ATOM 1230 C C . GLU A 1 168 ? 10.089 -4.484 -15.633 1.00 89.44 168 GLU A C 1
ATOM 1232 O O . GLU A 1 168 ? 10.895 -5.393 -15.404 1.00 89.44 168 GLU A O 1
ATOM 1237 N N . LYS A 1 169 ? 9.317 -4.497 -16.727 1.00 84.19 169 LYS A N 1
ATOM 1238 C CA . LYS A 1 169 ? 9.531 -5.464 -17.805 1.00 84.19 169 LYS A CA 1
ATOM 1239 C C . LYS A 1 169 ? 10.848 -5.100 -18.477 1.00 84.19 169 LYS A C 1
ATOM 1241 O O . LYS A 1 169 ? 10.900 -4.160 -19.270 1.00 84.19 169 LYS A O 1
ATOM 1246 N N . LYS A 1 170 ? 11.916 -5.842 -18.180 1.00 75.88 170 LYS A N 1
ATOM 1247 C CA . LYS A 1 170 ? 13.135 -5.768 -18.986 1.00 75.88 170 LYS A CA 1
ATOM 1248 C C . LYS A 1 170 ? 12.748 -6.189 -20.395 1.00 75.88 170 LYS A C 1
ATOM 1250 O O . LYS A 1 170 ? 12.431 -7.346 -20.639 1.00 75.88 170 LYS A O 1
ATOM 1255 N N . SER A 1 171 ? 12.693 -5.222 -21.304 1.00 65.62 171 SER A N 1
ATOM 1256 C CA . SER A 1 171 ? 12.614 -5.534 -22.721 1.00 65.62 171 SER A CA 1
ATOM 1257 C C . SER A 1 171 ? 13.924 -6.227 -23.051 1.00 65.62 171 SER A C 1
ATOM 1259 O O . SER A 1 171 ? 14.974 -5.585 -23.009 1.00 65.62 171 SER A O 1
ATOM 1261 N N . ASP A 1 172 ? 13.872 -7.533 -23.306 1.00 55.12 172 ASP A N 1
ATOM 1262 C CA . ASP A 1 172 ? 14.993 -8.326 -23.802 1.00 55.12 172 ASP A CA 1
ATOM 1263 C C . ASP A 1 172 ? 15.372 -7.867 -25.222 1.00 55.12 172 ASP A C 1
ATOM 1265 O O . ASP A 1 172 ? 15.342 -8.625 -26.185 1.00 55.12 172 ASP A O 1
ATOM 1269 N N . THR A 1 173 ? 15.789 -6.612 -25.377 1.00 50.81 173 THR A N 1
ATOM 1270 C CA . THR A 1 173 ? 16.646 -6.198 -26.484 1.00 50.81 173 THR A CA 1
ATOM 1271 C C . THR A 1 173 ? 18.065 -6.601 -26.101 1.00 50.81 173 THR A C 1
ATOM 1273 O O . THR A 1 173 ? 18.957 -5.778 -25.904 1.00 50.81 173 THR A O 1
ATOM 1276 N N . SER A 1 174 ? 18.267 -7.911 -25.955 1.00 49.59 174 SER A N 1
ATOM 1277 C CA . SER A 1 174 ? 19.589 -8.507 -26.039 1.00 49.59 174 SER A CA 1
ATOM 1278 C C . SER A 1 174 ? 19.998 -8.385 -27.499 1.00 49.59 174 SER A C 1
ATOM 1280 O O . SER A 1 174 ? 19.646 -9.208 -28.345 1.00 49.59 174 SER A O 1
ATOM 1282 N N . ALA A 1 175 ? 20.646 -7.266 -27.822 1.00 52.41 175 ALA A N 1
ATOM 1283 C CA . ALA A 1 175 ? 21.299 -7.069 -29.099 1.00 52.41 175 ALA A CA 1
ATOM 1284 C C . ALA A 1 175 ? 22.271 -8.237 -29.296 1.00 52.41 175 ALA A C 1
ATOM 1286 O O . ALA A 1 175 ? 23.288 -8.330 -28.612 1.00 52.41 175 ALA A O 1
ATOM 1287 N N . ALA A 1 176 ? 21.904 -9.158 -30.186 1.00 57.16 176 ALA A N 1
ATOM 1288 C CA . ALA A 1 176 ? 22.687 -10.330 -30.529 1.00 57.16 176 ALA A CA 1
ATOM 1289 C C . ALA A 1 176 ? 24.119 -9.909 -30.915 1.00 57.16 176 ALA A C 1
ATOM 1291 O O . ALA A 1 176 ? 24.293 -9.243 -31.937 1.00 57.16 176 ALA A O 1
ATOM 1292 N N . PRO A 1 177 ? 25.166 -10.301 -30.165 1.00 55.50 177 PRO A N 1
ATOM 1293 C CA . PRO A 1 177 ? 26.540 -9.907 -30.484 1.00 55.50 177 PRO A CA 1
ATOM 1294 C C . PRO A 1 177 ? 27.176 -10.697 -31.651 1.00 55.50 177 PRO A C 1
ATOM 1296 O O . PRO A 1 177 ? 28.395 -10.795 -31.728 1.00 55.50 177 PRO A O 1
ATOM 1299 N N . TRP A 1 178 ? 26.403 -11.289 -32.570 1.00 63.22 178 TRP A N 1
ATOM 1300 C CA . TRP A 1 178 ? 26.927 -12.304 -33.497 1.00 63.22 178 TRP A CA 1
ATOM 1301 C C . TRP A 1 178 ? 26.323 -12.266 -34.906 1.00 63.22 178 TRP A C 1
ATOM 1303 O O . TRP A 1 178 ? 25.877 -13.285 -35.406 1.00 63.22 178 TRP A O 1
ATOM 1313 N N . LEU A 1 179 ? 26.360 -11.118 -35.592 1.00 50.16 179 LEU A N 1
ATOM 1314 C CA . LEU A 1 179 ? 26.304 -11.081 -37.068 1.00 50.16 179 LEU A CA 1
ATOM 1315 C C . LEU A 1 179 ? 27.214 -9.993 -37.670 1.00 50.16 179 LEU A C 1
ATOM 1317 O O . LEU A 1 179 ? 26.864 -9.339 -38.646 1.00 50.16 179 LEU A O 1
ATOM 1321 N N . ALA A 1 180 ? 28.421 -9.819 -37.131 1.00 56.00 180 ALA A N 1
ATOM 1322 C CA . ALA A 1 180 ? 29.507 -9.201 -37.893 1.00 56.00 180 ALA A CA 1
ATOM 1323 C C . ALA A 1 180 ? 30.326 -10.316 -38.566 1.00 56.00 180 ALA A C 1
ATOM 1325 O O . ALA A 1 180 ? 31.410 -10.666 -38.104 1.00 56.00 180 ALA A O 1
ATOM 1326 N N . LEU A 1 181 ? 29.783 -10.925 -39.629 1.00 58.97 181 LEU A N 1
ATOM 1327 C CA . LEU A 1 181 ? 30.600 -11.738 -40.532 1.00 58.97 181 LEU A CA 1
ATOM 1328 C C . LEU A 1 181 ? 31.527 -10.799 -41.325 1.00 58.97 181 LEU A C 1
ATOM 1330 O O . LEU A 1 181 ? 31.023 -9.892 -41.992 1.00 58.97 181 LEU A O 1
ATOM 1334 N N . PRO A 1 182 ? 32.855 -10.997 -41.308 1.00 58.91 182 PRO A N 1
ATOM 1335 C CA . PRO A 1 182 ? 33.739 -10.305 -42.235 1.00 58.91 182 PRO A CA 1
ATOM 1336 C C . PRO A 1 182 ? 33.540 -10.843 -43.667 1.00 58.91 182 PRO A C 1
ATOM 1338 O O . PRO A 1 182 ? 33.268 -12.034 -43.846 1.00 58.91 182 PRO A O 1
ATOM 1341 N N . PRO A 1 183 ? 33.684 -9.998 -44.704 1.00 53.84 183 PRO A N 1
ATOM 1342 C CA . PRO A 1 183 ? 33.572 -10.431 -46.091 1.00 53.84 183 PRO A CA 1
ATOM 1343 C C . PRO A 1 183 ? 34.713 -11.396 -46.443 1.00 53.84 183 PRO A C 1
ATOM 1345 O O . PRO A 1 183 ? 35.891 -11.044 -46.381 1.00 53.84 183 PRO A O 1
ATOM 1348 N N . LEU A 1 184 ? 34.353 -12.621 -46.838 1.00 58.62 184 LEU A N 1
ATOM 1349 C CA . LEU A 1 184 ? 35.240 -13.601 -47.470 1.00 58.62 184 LEU A CA 1
ATOM 1350 C C . LEU A 1 184 ? 35.682 -13.066 -48.839 1.00 58.62 184 LEU A C 1
ATOM 1352 O O . LEU A 1 184 ? 35.058 -13.331 -49.863 1.00 58.62 184 LEU A O 1
ATOM 1356 N N . GLY A 1 185 ? 36.746 -12.270 -48.844 1.00 63.81 185 GLY A N 1
ATOM 1357 C CA . GLY A 1 185 ? 37.277 -11.641 -50.045 1.00 63.81 185 GLY A CA 1
ATOM 1358 C C . GLY A 1 185 ? 38.784 -11.449 -49.971 1.00 63.81 185 GLY A C 1
ATOM 1359 O O . GLY A 1 185 ? 39.249 -10.319 -49.914 1.00 63.81 185 GLY A O 1
ATOM 1360 N N . ALA A 1 186 ? 39.546 -12.543 -49.987 1.00 55.50 186 ALA A N 1
ATOM 1361 C CA . ALA A 1 186 ? 40.952 -12.519 -50.388 1.00 55.50 186 ALA A CA 1
ATOM 1362 C C . ALA A 1 186 ? 41.364 -13.892 -50.939 1.00 55.50 186 ALA A C 1
ATOM 1364 O O . ALA A 1 186 ? 41.872 -14.752 -50.223 1.00 55.50 186 ALA A O 1
ATOM 1365 N N . LEU A 1 187 ? 41.126 -14.080 -52.242 1.00 55.66 187 LEU A N 1
ATOM 1366 C CA . LEU A 1 187 ? 41.933 -14.973 -53.068 1.00 55.66 187 LEU A CA 1
ATOM 1367 C C . LEU A 1 187 ? 43.390 -14.500 -52.985 1.00 55.66 187 LEU A C 1
ATOM 1369 O O . LEU A 1 187 ? 43.688 -13.393 -53.428 1.00 55.66 187 LEU A O 1
ATOM 1373 N N . ILE A 1 188 ? 44.302 -15.343 -52.508 1.00 58.22 188 ILE A N 1
ATOM 1374 C CA . ILE A 1 188 ? 45.712 -15.231 -52.887 1.00 58.22 188 ILE A CA 1
ATOM 1375 C C . ILE A 1 188 ? 46.146 -16.602 -53.388 1.00 58.22 188 ILE A C 1
ATOM 1377 O O . ILE A 1 188 ? 46.275 -17.563 -52.634 1.00 58.22 188 ILE A O 1
ATOM 1381 N N . ALA A 1 189 ? 46.289 -16.675 -54.708 1.00 55.44 189 ALA A N 1
ATOM 1382 C CA . ALA A 1 189 ? 46.879 -17.786 -55.424 1.00 55.44 189 ALA A CA 1
ATOM 1383 C C . ALA A 1 189 ? 48.360 -17.926 -55.040 1.00 55.44 189 ALA A C 1
ATOM 1385 O O . ALA A 1 189 ? 49.100 -16.943 -55.085 1.00 55.44 189 ALA A O 1
ATOM 1386 N N . LEU A 1 190 ? 48.805 -19.145 -54.726 1.00 57.00 190 LEU A N 1
ATOM 1387 C CA . LEU A 1 190 ? 50.218 -19.510 -54.820 1.00 57.00 190 LEU A CA 1
ATOM 1388 C C . LEU A 1 190 ? 50.428 -20.292 -56.124 1.00 57.00 190 LEU A C 1
ATOM 1390 O O . LEU A 1 190 ? 49.741 -21.297 -56.331 1.00 57.00 190 LEU A O 1
ATOM 1394 N N . PRO A 1 191 ? 51.341 -19.860 -57.009 1.00 55.88 191 PRO A N 1
ATOM 1395 C CA . PRO A 1 191 ? 51.667 -20.612 -58.203 1.00 55.88 191 PRO A CA 1
ATOM 1396 C C . PRO A 1 191 ? 52.613 -21.780 -57.902 1.00 55.88 191 PRO A C 1
ATOM 1398 O O . PRO A 1 191 ? 53.455 -21.745 -57.007 1.00 55.88 191 PRO A O 1
ATOM 1401 N N . LEU A 1 192 ? 52.407 -22.801 -58.727 1.00 58.06 192 LEU A N 1
ATOM 1402 C CA . LEU A 1 192 ? 53.198 -23.996 -58.990 1.00 58.06 192 LEU A CA 1
ATOM 1403 C C . LEU A 1 192 ? 54.712 -23.769 -59.188 1.00 58.06 192 LEU A C 1
ATOM 1405 O O . LEU A 1 192 ? 55.120 -22.755 -59.748 1.00 58.06 192 LEU A O 1
ATOM 1409 N N . ALA A 1 193 ? 55.434 -24.882 -58.968 1.00 48.78 193 ALA A N 1
ATOM 1410 C CA . ALA A 1 193 ? 56.685 -25.319 -59.617 1.00 48.78 193 ALA A CA 1
ATOM 1411 C C . ALA A 1 193 ? 58.000 -24.688 -59.097 1.00 48.78 193 ALA A C 1
ATOM 1413 O O . ALA A 1 193 ? 58.028 -23.531 -58.712 1.00 48.78 193 ALA A O 1
ATOM 1414 N N . CYS A 1 194 ? 59.147 -25.375 -59.054 1.00 40.38 194 CYS A N 1
ATOM 1415 C CA . CYS A 1 194 ? 59.581 -26.618 -59.700 1.00 40.38 194 CYS A CA 1
ATOM 1416 C C . CYS A 1 194 ? 60.814 -27.200 -58.966 1.00 40.38 194 CYS A C 1
ATOM 1418 O O . CYS A 1 194 ? 61.577 -26.417 -58.410 1.00 40.38 194 CYS A O 1
ATOM 1420 N N . ALA A 1 195 ? 60.994 -28.523 -59.106 1.00 47.88 195 ALA A N 1
ATOM 1421 C CA . ALA A 1 195 ? 62.229 -29.33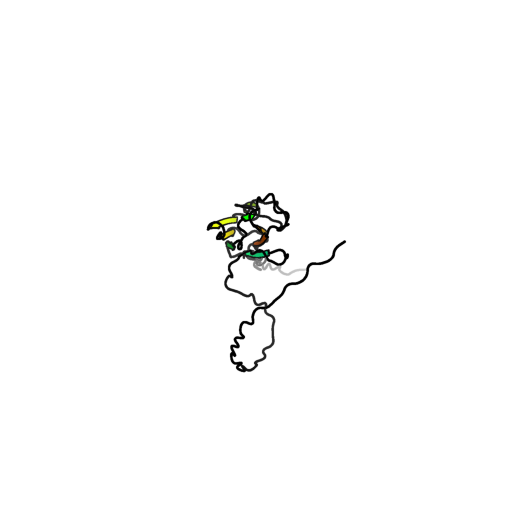3 -59.030 1.00 47.88 195 ALA A CA 1
ATOM 1422 C C . ALA A 1 195 ? 63.120 -29.266 -57.773 1.00 47.88 195 ALA A C 1
ATOM 1424 O O . ALA A 1 195 ? 63.830 -28.259 -57.570 1.00 47.88 195 ALA A O 1
#

pLDDT: mean 74.51, std 20.8, range [35.66, 98.06]

Secondary structure (DSSP, 8-state):
--------------------------PPP---PPP-------------EEPPPSSSS-EEEEEEE-TT--EEEEEEPTT--EEES-SSEEESSTT---EEEHHHHSTTEEEEEESSGGG-EEEEEESS--SS-EEEEEEEE------TT--S--PPPEEEEEEEEPPP--------S---PPP-----PPP----